Protein AF-A0A4P9Y7B3-F1 (afdb_monomer_lite)

Secondary structure (DSSP, 8-state):
----------S---PPPPPTTSBHHHHHHHHHHHHT--HHHHHHHHHHHHHTT--BHHHHHH--TTHHHHS---HHHHHHHHHHHS-THHHHHHHHHHHHHHHHHHHTTSSS---------------------------------------SS-SEEE-SSSEEEEE-TTS-EEEEESEETTTTEEHHHHEEEETTEEEETTTTEEEETTTTTEETTEEEEE---EE----

Foldseek 3Di:
DDDDDDDDPDDDPCPDADDQADFPLVVLVVVCVVVVHDPVLSVVQVVLCVVVVVTTLNSVVPDDPVNLVPRPHDPVSSVSSVCNRDVPVVVVVVVVVVVVVVVVVVVVPPPDDDDDDDDDDDDDDDDDDDDDDDDDDDDDDDDDDDPPPDDPDDQWDDDDPFWIWGQAPVRWTKIWGQAFQPPGHGCNVQWDHDHQWIARNVVGFIFRLVVQRATPVDRVTGRRIDTDDPD

InterPro domains:
  IPR017941 Rieske [2Fe-2S] iron-sulphur domain [PF00355] (154-221)
  IPR017941 Rieske [2Fe-2S] iron-sulphur domain [PS51296] (142-231)
  IPR036922 Rieske [2Fe-2S] iron-sulphur domain superfamily [G3DSA:2.102.10.10] (145-226)
  IPR036922 Rieske [2Fe-2S] iron-sulphur domain superfamily [SSF50022] (157-219)

pLDDT: mean 74.53, std 21.87, range [32.47, 96.38]

Radius of gyration: 27.67 Å; chains: 1; bounding box: 64×60×87 Å

Sequence (231 aa):
MYLSSLPVTEGQTGGMPLPDSMKASTLLEQIASERGWTQEEIEKDLRCLETQRLRTLRDLRSLSKESWKEIPLIPLSKDLLRQSIYPRGLAKVKKMKMMKMKKMKKEKGKRSLDETTESLSSSSSSSSSSEEGMERSNVPSGMTALLDEKNKGSSIQIMDPSHLRVQTASGQCYKTDRYCPHKQVDLATKGVVQGEQLICTKHNWSFDLVRGGMCPKRPNRTLNACLLNDW

Structure (mmCIF, N/CA/C/O backbone):
data_AF-A0A4P9Y7B3-F1
#
_entry.id   AF-A0A4P9Y7B3-F1
#
loop_
_atom_site.group_PDB
_atom_site.id
_atom_site.type_symbol
_atom_site.label_atom_id
_atom_site.label_alt_id
_atom_site.label_comp_id
_atom_site.label_asym_id
_atom_site.label_entity_id
_atom_site.label_seq_id
_atom_site.pdbx_PDB_ins_code
_atom_site.Cartn_x
_atom_site.Cartn_y
_atom_site.Cartn_z
_atom_site.occupancy
_atom_site.B_iso_or_equiv
_atom_site.auth_seq_id
_atom_site.auth_comp_id
_atom_site.auth_asym_id
_atom_site.auth_atom_id
_atom_site.pdbx_PDB_model_num
ATOM 1 N N . MET A 1 1 ? 16.756 -10.611 -50.590 1.00 45.88 1 MET A N 1
ATOM 2 C CA . MET A 1 1 ? 16.669 -11.241 -49.257 1.00 45.88 1 MET A CA 1
ATOM 3 C C . MET A 1 1 ? 15.494 -10.606 -48.535 1.00 45.88 1 MET A C 1
ATOM 5 O O . MET A 1 1 ? 15.566 -9.438 -48.186 1.00 45.88 1 MET A O 1
ATOM 9 N N . TYR A 1 2 ? 14.377 -11.329 -48.464 1.00 43.97 2 TYR A N 1
ATOM 10 C CA . TYR A 1 2 ? 13.141 -10.889 -47.815 1.00 43.97 2 TYR A CA 1
ATOM 11 C C . TYR A 1 2 ? 13.271 -11.087 -46.300 1.00 43.97 2 TYR A C 1
ATOM 13 O O . TYR A 1 2 ? 13.422 -12.223 -45.858 1.00 43.97 2 TYR A O 1
ATOM 21 N N . LEU A 1 3 ? 13.175 -10.011 -45.519 1.00 45.66 3 LEU A N 1
ATOM 22 C CA . LEU A 1 3 ? 12.843 -10.076 -44.095 1.00 45.66 3 LEU A CA 1
ATOM 23 C C . LEU A 1 3 ? 11.620 -9.188 -43.844 1.00 45.66 3 LEU A C 1
ATOM 25 O O . LEU A 1 3 ? 11.692 -7.972 -43.714 1.00 45.66 3 LEU A O 1
ATOM 29 N N . SER A 1 4 ? 10.494 -9.888 -43.899 1.00 46.84 4 SER A N 1
ATOM 30 C CA . SER A 1 4 ? 9.131 -9.624 -43.452 1.00 46.84 4 SER A CA 1
ATOM 31 C C . SER A 1 4 ? 8.917 -8.435 -42.509 1.00 46.84 4 SER A C 1
ATOM 33 O O . SER A 1 4 ? 9.203 -8.503 -41.316 1.00 46.84 4 SER A O 1
ATOM 35 N N . SER A 1 5 ? 8.273 -7.390 -43.031 1.00 43.62 5 SER A N 1
ATOM 36 C CA . SER A 1 5 ? 7.536 -6.412 -42.230 1.00 43.62 5 SER A CA 1
ATOM 37 C C . SER A 1 5 ? 6.332 -7.098 -41.580 1.00 43.62 5 SER A C 1
ATOM 39 O O . SER A 1 5 ? 5.418 -7.547 -42.272 1.00 43.62 5 SER A O 1
ATOM 41 N N . LEU A 1 6 ? 6.333 -7.202 -40.251 1.00 38.84 6 LEU A N 1
ATOM 42 C CA . LEU A 1 6 ? 5.151 -7.607 -39.494 1.00 38.84 6 LEU A CA 1
ATOM 43 C C . LEU A 1 6 ? 4.188 -6.416 -39.353 1.00 38.84 6 LEU A C 1
ATOM 45 O O . LEU A 1 6 ? 4.640 -5.279 -39.204 1.00 38.84 6 LEU A O 1
ATOM 49 N N . PRO A 1 7 ? 2.866 -6.654 -39.405 1.00 46.12 7 PRO A N 1
ATOM 50 C CA . PRO A 1 7 ? 1.873 -5.596 -39.329 1.00 46.12 7 PRO A CA 1
ATOM 51 C C . PRO A 1 7 ? 1.851 -4.956 -37.939 1.00 46.12 7 PRO A C 1
ATOM 53 O O . PRO A 1 7 ? 1.685 -5.625 -36.919 1.00 46.12 7 PRO A O 1
ATOM 56 N N . VAL A 1 8 ? 1.963 -3.630 -37.929 1.00 45.28 8 VAL A N 1
ATOM 57 C CA . VAL A 1 8 ? 1.662 -2.770 -36.785 1.00 45.28 8 VAL A CA 1
ATOM 58 C C . VAL A 1 8 ? 0.164 -2.884 -36.497 1.00 45.28 8 VAL A C 1
ATOM 60 O O . VAL A 1 8 ? -0.663 -2.276 -37.173 1.00 45.28 8 VAL A O 1
ATOM 63 N N . THR A 1 9 ? -0.209 -3.686 -35.502 1.00 43.41 9 THR A N 1
ATOM 64 C CA . THR A 1 9 ? -1.569 -3.670 -34.954 1.00 43.41 9 THR A CA 1
ATOM 65 C C . THR A 1 9 ? -1.663 -2.570 -33.903 1.00 43.41 9 THR A C 1
ATOM 67 O O . THR A 1 9 ? -1.581 -2.817 -32.697 1.00 43.41 9 THR A O 1
ATOM 70 N N . GLU A 1 10 ? -1.831 -1.335 -34.365 1.00 47.59 10 GLU A N 1
ATOM 71 C CA . GLU A 1 10 ? -2.415 -0.283 -33.544 1.00 47.59 10 GLU A CA 1
ATOM 72 C C . GLU A 1 10 ? -3.894 -0.611 -33.304 1.00 47.59 10 GLU A C 1
ATOM 74 O O . GLU A 1 10 ? -4.681 -0.759 -34.234 1.00 47.59 10 GLU A O 1
ATOM 79 N N . GLY A 1 11 ? -4.280 -0.714 -32.032 1.00 43.66 11 GLY A N 1
ATOM 80 C CA . GLY A 1 11 ? -5.683 -0.616 -31.638 1.00 43.66 11 GLY A CA 1
ATOM 81 C C . GLY A 1 11 ? -6.438 -1.931 -31.460 1.00 43.66 11 GLY A C 1
ATOM 82 O O . GLY A 1 11 ? -7.404 -2.173 -32.164 1.00 43.66 11 GLY A O 1
ATOM 83 N N . GLN A 1 12 ? -6.084 -2.721 -30.440 1.00 46.97 12 GLN A N 1
ATOM 84 C CA . GLN A 1 12 ? -7.034 -3.509 -29.630 1.00 46.97 12 GLN A CA 1
ATOM 85 C C . GLN A 1 12 ? -6.278 -4.256 -28.524 1.00 46.97 12 GLN A C 1
ATOM 87 O O . GLN A 1 12 ? -5.775 -5.352 -28.722 1.00 46.97 12 GLN A O 1
ATOM 92 N N . THR A 1 13 ? -6.213 -3.698 -27.314 1.00 46.06 13 THR A N 1
ATOM 93 C CA . THR A 1 13 ? -5.818 -4.478 -26.130 1.00 46.06 13 THR A CA 1
ATOM 94 C C . THR A 1 13 ? -6.923 -4.440 -25.083 1.00 46.06 13 THR A C 1
ATOM 96 O O . THR A 1 13 ? -6.775 -3.947 -23.966 1.00 46.06 13 THR A O 1
ATOM 99 N N . GLY A 1 14 ? -8.032 -5.110 -25.410 1.00 47.03 14 GLY A N 1
ATOM 100 C CA . GLY A 1 14 ? -8.778 -5.899 -24.418 1.00 47.03 14 GLY A CA 1
ATOM 101 C C . GLY A 1 14 ? -7.936 -7.100 -23.960 1.00 47.03 14 GLY A C 1
ATOM 102 O O . GLY A 1 14 ? -8.384 -8.237 -24.024 1.00 47.03 14 GLY A O 1
ATOM 103 N N . GLY A 1 15 ? -6.671 -6.841 -23.615 1.00 50.66 15 GLY A N 1
ATOM 104 C CA . GLY A 1 15 ? -5.600 -7.820 -23.546 1.00 50.66 15 GLY A CA 1
ATOM 105 C C . GLY A 1 15 ? -5.723 -8.668 -22.298 1.00 50.66 15 GLY A C 1
ATOM 106 O O . GLY A 1 15 ? -5.736 -8.150 -21.177 1.00 50.66 15 GLY A O 1
ATOM 107 N N . MET A 1 16 ? -5.786 -9.979 -22.505 1.00 56.75 16 MET A N 1
ATOM 108 C CA . MET A 1 16 ? -5.506 -10.951 -21.460 1.00 56.75 16 MET A CA 1
ATOM 109 C C . MET A 1 16 ? -4.181 -10.565 -20.785 1.00 56.75 16 MET A C 1
ATOM 111 O O . MET A 1 16 ? -3.206 -10.281 -21.487 1.00 56.75 16 MET A O 1
ATOM 115 N N . PRO A 1 17 ? -4.132 -10.482 -19.445 1.00 69.50 17 PRO A N 1
ATOM 116 C CA . PRO A 1 17 ? -2.902 -10.128 -18.760 1.00 69.50 17 PRO A CA 1
ATOM 117 C C . PRO A 1 17 ? -1.819 -11.143 -19.123 1.00 69.50 17 PRO A C 1
ATOM 119 O O . PRO A 1 17 ? -2.073 -12.347 -19.114 1.00 69.50 17 PRO A O 1
ATOM 122 N N . LEU A 1 18 ? -0.612 -10.646 -19.411 1.00 80.00 18 LEU A N 1
ATOM 123 C CA . LEU A 1 18 ? 0.551 -11.491 -19.681 1.00 80.00 18 LEU A CA 1
ATOM 124 C C . LEU A 1 18 ? 0.700 -12.556 -18.575 1.00 80.00 18 LEU A C 1
ATOM 126 O O . LEU A 1 18 ? 0.462 -12.234 -17.397 1.00 80.00 18 LEU A O 1
ATOM 130 N N . PRO A 1 19 ? 1.065 -13.803 -18.918 1.00 85.81 19 PRO A N 1
ATOM 131 C CA . PRO A 1 19 ? 1.183 -14.876 -17.943 1.00 85.81 19 PRO A CA 1
ATOM 132 C C . PRO A 1 19 ? 2.330 -14.610 -16.962 1.00 85.81 19 PRO A C 1
ATOM 134 O O . PRO A 1 19 ? 3.386 -14.099 -17.329 1.00 85.81 19 PRO A O 1
ATOM 137 N N . ASP A 1 20 ? 2.131 -14.999 -15.703 1.00 84.19 20 ASP A N 1
ATOM 138 C CA . ASP A 1 20 ? 3.113 -14.814 -14.624 1.00 84.19 20 ASP A CA 1
ATOM 139 C C . ASP A 1 20 ? 4.425 -15.582 -14.857 1.00 84.19 20 ASP A C 1
ATOM 141 O O . ASP A 1 20 ? 5.468 -15.195 -14.330 1.00 84.19 20 ASP A O 1
ATOM 145 N N . SER A 1 21 ? 4.374 -16.656 -15.651 1.00 88.50 21 SER A N 1
ATOM 146 C CA . SER A 1 21 ? 5.519 -17.501 -16.004 1.00 88.50 21 SER A CA 1
ATOM 147 C C . SER A 1 21 ? 6.429 -16.904 -17.080 1.00 88.50 21 SER A C 1
ATOM 149 O O . SER A 1 21 ? 7.516 -17.436 -17.308 1.00 88.50 21 SER A O 1
ATOM 151 N N . MET A 1 22 ? 6.021 -15.817 -17.745 1.00 90.56 22 MET A N 1
ATOM 152 C CA . MET A 1 22 ? 6.848 -15.175 -18.765 1.00 90.56 22 MET A CA 1
ATOM 153 C C . MET A 1 22 ? 8.112 -14.579 -18.131 1.00 90.56 22 MET A C 1
ATOM 155 O O . MET A 1 22 ? 8.082 -14.022 -17.027 1.00 90.56 22 MET A O 1
ATOM 159 N N . LYS A 1 23 ? 9.242 -14.715 -18.830 1.00 92.88 23 LYS A N 1
ATOM 160 C CA . LYS A 1 23 ? 10.524 -14.165 -18.385 1.00 92.88 23 LYS A CA 1
ATOM 161 C C . LYS A 1 23 ? 10.518 -12.642 -18.503 1.00 92.88 23 LYS A C 1
ATOM 163 O O . LYS A 1 23 ? 10.073 -12.092 -19.509 1.00 92.88 23 LYS A O 1
ATOM 168 N N . ALA A 1 24 ? 11.053 -11.975 -17.484 1.00 92.44 24 ALA A N 1
ATOM 169 C CA . ALA A 1 24 ? 11.212 -10.524 -17.475 1.00 92.44 24 ALA A CA 1
ATOM 170 C C . ALA A 1 24 ? 12.176 -10.046 -18.575 1.00 92.44 24 ALA A C 1
ATOM 172 O O . ALA A 1 24 ? 11.922 -9.016 -19.191 1.00 92.44 24 ALA A O 1
ATOM 173 N N . SER A 1 25 ? 13.227 -10.825 -18.856 1.00 92.19 25 SER A N 1
ATOM 174 C CA . SER A 1 25 ? 14.208 -10.531 -19.906 1.00 92.19 25 SER A CA 1
ATOM 175 C C . SER A 1 25 ? 13.577 -10.484 -21.296 1.00 92.19 25 SER A C 1
ATOM 177 O O . SER A 1 25 ? 13.740 -9.501 -22.002 1.00 92.19 25 SER A O 1
ATOM 179 N N . THR A 1 26 ? 12.767 -11.487 -21.645 1.00 93.19 26 THR A N 1
ATOM 180 C CA . THR A 1 26 ? 12.079 -11.554 -22.944 1.00 93.19 26 THR A CA 1
ATOM 181 C C . THR A 1 26 ? 11.127 -10.377 -23.146 1.00 93.19 26 THR A C 1
ATOM 183 O O . THR A 1 26 ? 11.047 -9.823 -24.236 1.00 93.19 26 THR A O 1
ATOM 186 N N . LEU A 1 27 ? 10.419 -9.960 -22.090 1.00 91.62 27 LEU A N 1
ATOM 187 C CA . LEU A 1 27 ? 9.561 -8.778 -22.163 1.00 91.62 27 LEU A CA 1
ATOM 188 C C . LEU A 1 27 ? 10.384 -7.494 -22.358 1.00 91.62 27 LEU A C 1
ATOM 190 O O . LEU A 1 27 ? 9.983 -6.625 -23.127 1.00 91.62 27 LEU A O 1
ATOM 194 N N . LEU A 1 28 ? 11.517 -7.367 -21.664 1.00 92.50 28 LEU A N 1
ATOM 195 C CA . LEU A 1 28 ? 12.402 -6.210 -21.784 1.00 92.50 28 LEU A CA 1
ATOM 196 C C . LEU A 1 28 ? 13.013 -6.111 -23.188 1.00 92.50 28 LEU A C 1
ATOM 198 O O . LEU A 1 28 ? 12.971 -5.039 -23.778 1.00 92.50 28 LEU A O 1
ATOM 202 N N . GLU A 1 29 ? 13.513 -7.220 -23.736 1.00 92.12 29 GLU A N 1
ATOM 203 C CA . GLU A 1 29 ? 14.046 -7.302 -25.103 1.00 92.12 29 GLU A CA 1
ATOM 204 C C . GLU A 1 29 ? 12.993 -6.922 -26.146 1.00 92.12 29 GLU A C 1
ATOM 206 O O . GLU A 1 29 ? 13.285 -6.175 -27.077 1.00 92.12 29 GLU A O 1
ATOM 211 N N . GLN A 1 30 ? 11.748 -7.374 -25.966 1.00 92.00 30 GLN A N 1
ATOM 212 C CA . GLN A 1 30 ? 10.653 -7.007 -26.859 1.00 92.00 30 GLN A CA 1
ATOM 213 C C . GLN A 1 30 ? 10.384 -5.493 -26.825 1.00 92.00 30 GLN A C 1
ATOM 215 O O . GLN A 1 30 ? 10.337 -4.850 -27.871 1.00 92.00 30 GLN A O 1
ATOM 220 N N . ILE A 1 31 ? 10.271 -4.905 -25.628 1.00 91.06 31 ILE A N 1
ATOM 221 C CA . ILE A 1 31 ? 10.068 -3.456 -25.458 1.00 91.06 31 ILE A CA 1
ATOM 222 C C . ILE A 1 31 ? 11.238 -2.665 -26.056 1.00 91.06 31 ILE A C 1
ATOM 224 O O . ILE A 1 31 ? 11.030 -1.630 -26.690 1.00 91.06 31 ILE A O 1
ATOM 228 N N . ALA A 1 32 ? 12.461 -3.147 -25.850 1.00 90.50 32 ALA A N 1
ATOM 229 C CA . ALA A 1 32 ? 13.673 -2.532 -26.360 1.00 90.50 32 ALA A CA 1
ATOM 230 C C . ALA A 1 32 ? 13.721 -2.546 -27.892 1.00 90.50 32 ALA A C 1
ATOM 232 O O . ALA A 1 32 ? 14.022 -1.522 -28.506 1.00 90.50 32 ALA A O 1
ATOM 233 N N . SER A 1 33 ? 13.350 -3.674 -28.506 1.00 90.12 33 SER A N 1
ATOM 234 C CA . SER A 1 33 ? 13.254 -3.820 -29.960 1.00 90.12 33 SER A CA 1
ATOM 235 C C . SER A 1 33 ? 12.198 -2.884 -30.558 1.00 90.12 33 SER A C 1
ATOM 237 O O . SER A 1 33 ? 12.468 -2.221 -31.556 1.00 90.12 33 SER A O 1
ATOM 239 N N . GLU A 1 34 ? 11.039 -2.739 -29.908 1.00 89.00 34 GLU A N 1
ATOM 240 C CA . GLU A 1 34 ? 9.971 -1.821 -30.338 1.00 89.00 34 GLU A CA 1
ATOM 241 C C . GLU A 1 34 ? 10.367 -0.336 -30.239 1.00 89.00 34 GLU A C 1
ATOM 243 O O . GLU A 1 34 ? 9.815 0.511 -30.943 1.00 89.00 34 GLU A O 1
ATOM 248 N N . ARG A 1 35 ? 11.302 0.003 -29.345 1.00 88.38 35 ARG A N 1
ATOM 249 C CA . ARG A 1 35 ? 11.710 1.386 -29.042 1.00 88.38 35 ARG A CA 1
ATOM 250 C C . ARG A 1 35 ? 13.068 1.767 -29.630 1.00 88.38 35 ARG A C 1
ATOM 252 O O . ARG A 1 35 ? 13.455 2.925 -29.495 1.00 88.38 35 ARG A O 1
ATOM 259 N N . GLY A 1 36 ? 13.768 0.822 -30.258 1.00 90.38 36 GLY A N 1
ATOM 260 C CA . GLY A 1 36 ? 15.094 1.032 -30.835 1.00 90.38 36 GLY A CA 1
ATOM 261 C C . GLY A 1 36 ? 16.182 1.297 -29.794 1.00 90.38 36 GLY A C 1
ATOM 262 O O . GLY A 1 36 ? 17.031 2.155 -30.019 1.00 90.38 36 GLY A O 1
ATOM 263 N N . TRP A 1 37 ? 16.146 0.619 -28.643 1.00 91.19 37 TRP A N 1
ATOM 264 C CA . TRP A 1 37 ? 17.213 0.748 -27.644 1.00 91.19 37 TRP A CA 1
ATOM 265 C C . TRP A 1 37 ? 18.515 0.110 -28.116 1.00 91.19 37 TRP A C 1
ATOM 267 O O . TRP A 1 37 ? 18.519 -0.865 -28.871 1.00 91.19 37 TRP A O 1
ATOM 277 N N . THR A 1 38 ? 19.626 0.654 -27.631 1.00 93.56 38 THR A N 1
ATOM 278 C CA . THR A 1 38 ? 20.955 0.105 -27.896 1.00 93.56 38 THR A CA 1
ATOM 279 C C . THR A 1 38 ? 21.196 -1.168 -27.086 1.00 93.56 38 THR A C 1
ATOM 281 O O . THR A 1 38 ? 20.638 -1.360 -26.004 1.00 93.56 38 THR A O 1
ATOM 284 N N . GLN A 1 39 ? 22.070 -2.043 -27.587 1.00 92.25 39 GLN A N 1
ATOM 285 C CA . GLN A 1 39 ? 22.392 -3.301 -26.908 1.00 92.25 39 GLN A CA 1
ATOM 286 C C . GLN A 1 39 ? 22.983 -3.077 -25.505 1.00 92.25 39 GLN A C 1
ATOM 288 O O . GLN A 1 39 ? 22.709 -3.845 -24.586 1.00 92.25 39 GLN A O 1
ATOM 293 N N . GLU A 1 40 ? 23.738 -1.992 -25.325 1.00 92.38 40 GLU A N 1
ATOM 294 C CA . GLU A 1 40 ? 24.345 -1.603 -24.049 1.00 92.38 40 GLU A CA 1
ATOM 295 C C . GLU A 1 40 ? 23.290 -1.238 -22.993 1.00 92.38 40 GLU A C 1
ATOM 297 O O . GLU A 1 40 ? 23.410 -1.611 -21.824 1.00 92.38 40 GLU A O 1
ATOM 302 N N . GLU A 1 41 ? 22.226 -0.539 -23.398 1.00 91.62 41 GLU A N 1
ATOM 303 C CA . GLU A 1 41 ? 21.105 -0.194 -22.518 1.00 91.62 41 GLU A CA 1
ATOM 304 C C . GLU A 1 41 ? 20.325 -1.442 -22.098 1.00 91.62 41 GLU A C 1
ATOM 306 O O . GLU A 1 41 ? 19.993 -1.596 -20.920 1.00 91.62 41 GLU A O 1
ATOM 311 N N . ILE A 1 42 ? 20.090 -2.356 -23.046 1.00 91.94 42 ILE A N 1
ATOM 312 C CA . ILE A 1 42 ? 19.416 -3.633 -22.790 1.00 91.94 42 ILE A CA 1
ATOM 313 C C . ILE A 1 42 ? 20.229 -4.464 -21.798 1.00 91.94 42 ILE A C 1
ATOM 315 O O . ILE A 1 42 ? 19.684 -4.933 -20.800 1.00 91.94 42 ILE A O 1
ATOM 319 N N . GLU A 1 43 ? 21.533 -4.625 -22.029 1.00 92.56 43 GLU A N 1
ATOM 320 C CA . GLU A 1 43 ? 22.404 -5.427 -21.168 1.00 92.56 43 GLU A CA 1
ATOM 321 C C . GLU A 1 43 ? 22.518 -4.834 -19.759 1.00 92.56 43 GLU A C 1
ATOM 323 O O . GLU A 1 43 ? 22.458 -5.561 -18.762 1.00 92.56 43 GLU A O 1
ATOM 328 N N . LYS A 1 44 ? 22.612 -3.503 -19.654 1.00 93.25 44 LYS A N 1
ATOM 329 C CA . LYS A 1 44 ? 22.607 -2.803 -18.368 1.00 93.25 44 LYS A CA 1
ATOM 330 C C . LYS A 1 44 ? 21.327 -3.093 -17.584 1.00 93.25 44 LYS A C 1
ATOM 332 O O . LYS A 1 44 ? 21.408 -3.477 -16.415 1.00 93.25 44 LYS A O 1
ATOM 337 N N . ASP A 1 45 ? 20.166 -2.954 -18.220 1.00 91.81 45 ASP A N 1
ATOM 338 C CA . ASP A 1 45 ? 18.880 -3.203 -17.571 1.00 91.81 45 ASP A CA 1
ATOM 339 C C . ASP A 1 45 ? 18.674 -4.698 -17.245 1.00 91.81 45 ASP A C 1
ATOM 341 O O . ASP A 1 45 ? 18.176 -5.028 -16.163 1.00 91.81 45 ASP A O 1
ATOM 345 N N . LEU A 1 46 ? 19.128 -5.618 -18.106 1.00 92.12 46 LEU A N 1
ATOM 346 C CA . LEU A 1 46 ? 19.129 -7.062 -17.835 1.00 92.12 46 LEU A CA 1
ATOM 347 C C . LEU A 1 46 ? 19.989 -7.407 -16.616 1.00 92.12 46 LEU A C 1
ATOM 349 O O . LEU A 1 46 ? 19.518 -8.102 -15.711 1.00 92.12 46 LEU A O 1
ATOM 353 N N . ARG A 1 47 ? 21.205 -6.856 -16.522 1.00 93.31 47 ARG A N 1
ATOM 354 C CA . ARG A 1 47 ? 22.085 -7.048 -15.359 1.00 93.31 47 ARG A CA 1
ATOM 355 C C . ARG A 1 47 ? 21.426 -6.532 -14.076 1.00 93.31 47 ARG A C 1
ATOM 357 O O . ARG A 1 47 ? 21.543 -7.164 -13.021 1.00 93.31 47 ARG A O 1
ATOM 364 N N . CYS A 1 48 ? 20.699 -5.414 -14.144 1.00 90.88 48 CYS A N 1
ATOM 365 C CA . CYS A 1 48 ? 19.933 -4.902 -13.006 1.00 90.88 48 CYS A CA 1
ATOM 366 C C . CYS A 1 48 ? 18.820 -5.868 -12.569 1.00 90.88 48 CYS A C 1
ATOM 368 O O . CYS A 1 48 ? 18.658 -6.098 -11.366 1.00 90.88 48 CYS A O 1
ATOM 370 N N . LEU A 1 49 ? 18.082 -6.462 -13.514 1.00 90.56 49 LEU A N 1
ATOM 371 C CA . LEU A 1 49 ? 17.055 -7.468 -13.217 1.00 90.56 49 LEU A CA 1
ATOM 372 C C . LEU A 1 49 ? 17.656 -8.735 -12.594 1.00 90.56 49 LEU A C 1
ATOM 374 O O . LEU A 1 49 ? 17.114 -9.253 -11.614 1.00 90.56 49 LEU A O 1
ATOM 378 N N . GLU A 1 50 ? 18.791 -9.209 -13.108 1.00 90.31 50 GLU A N 1
ATOM 379 C CA . GLU A 1 50 ? 19.480 -10.396 -12.592 1.00 90.31 50 GLU A CA 1
ATOM 380 C C . GLU A 1 50 ? 20.023 -10.192 -11.179 1.00 90.31 50 GLU A C 1
ATOM 382 O O . GLU A 1 50 ? 19.807 -11.043 -10.311 1.00 90.31 50 GLU A O 1
ATOM 387 N N . THR A 1 51 ? 20.644 -9.039 -10.920 1.00 91.38 51 THR A N 1
ATOM 388 C CA . THR A 1 51 ? 21.179 -8.675 -9.597 1.00 91.38 51 THR A CA 1
ATOM 389 C C . THR A 1 51 ? 20.077 -8.677 -8.536 1.00 91.38 51 THR A C 1
ATOM 391 O O . THR A 1 51 ? 20.279 -9.130 -7.412 1.00 91.38 51 THR A O 1
ATOM 394 N N . GLN A 1 52 ? 18.878 -8.224 -8.906 1.00 89.38 52 GLN A N 1
ATOM 395 C CA . GLN A 1 52 ? 17.705 -8.186 -8.028 1.00 89.38 52 GLN A CA 1
ATOM 396 C C . GLN A 1 52 ? 16.892 -9.493 -8.044 1.00 89.38 52 GLN A C 1
ATOM 398 O O . GLN A 1 52 ? 15.844 -9.580 -7.406 1.00 89.38 52 GLN A O 1
ATOM 403 N N . ARG A 1 53 ? 17.370 -10.527 -8.754 1.00 92.00 53 ARG A N 1
ATOM 404 C CA . ARG A 1 53 ? 16.721 -11.840 -8.919 1.00 92.00 53 ARG A CA 1
ATOM 405 C C . ARG A 1 53 ? 15.299 -11.760 -9.498 1.00 92.00 53 ARG A C 1
ATOM 407 O O . ARG A 1 53 ? 14.482 -12.642 -9.246 1.00 92.00 53 ARG A O 1
ATOM 414 N N . LEU A 1 54 ? 15.012 -10.742 -10.308 1.00 91.38 54 LEU A N 1
ATOM 415 C CA . LEU A 1 54 ? 13.707 -10.497 -10.931 1.00 91.38 54 LEU A CA 1
ATOM 416 C C . LEU A 1 54 ? 13.612 -11.232 -12.271 1.00 91.38 54 LEU A C 1
ATOM 418 O O . LEU A 1 54 ? 13.741 -10.637 -13.338 1.00 91.38 54 LEU A O 1
ATOM 422 N N . ARG A 1 55 ? 13.426 -12.554 -12.217 1.00 91.25 55 ARG A N 1
ATOM 423 C CA . ARG A 1 55 ? 13.481 -13.413 -13.413 1.00 91.25 55 ARG A CA 1
ATOM 424 C C . ARG A 1 55 ? 12.150 -13.484 -14.155 1.00 91.25 55 ARG A C 1
ATOM 426 O O . ARG A 1 55 ? 12.141 -13.669 -15.372 1.00 91.25 55 ARG A O 1
ATOM 433 N N . THR A 1 56 ? 11.033 -13.357 -13.444 1.00 92.88 56 THR A N 1
ATOM 434 C CA . THR A 1 56 ? 9.688 -13.580 -13.995 1.00 92.88 56 THR A CA 1
ATOM 435 C C . THR A 1 56 ? 8.785 -12.357 -13.856 1.00 92.88 56 THR A C 1
ATOM 437 O O . THR A 1 56 ? 9.006 -11.483 -13.012 1.00 92.88 56 THR A O 1
ATOM 440 N N . LEU A 1 57 ? 7.712 -12.300 -14.654 1.00 89.81 57 LEU A N 1
ATOM 441 C CA . LEU A 1 57 ? 6.692 -11.255 -14.512 1.00 89.81 57 LEU A CA 1
ATOM 442 C C . LEU A 1 57 ? 5.975 -11.313 -13.161 1.00 89.81 57 LEU A C 1
ATOM 444 O O . LEU A 1 57 ? 5.539 -10.272 -12.664 1.00 89.81 57 LEU A O 1
ATOM 448 N N . ARG A 1 58 ? 5.893 -12.495 -12.536 1.00 88.31 58 ARG A N 1
ATOM 449 C CA . ARG A 1 58 ? 5.387 -12.648 -11.166 1.00 88.31 58 ARG A CA 1
ATOM 450 C C . ARG A 1 58 ? 6.192 -11.817 -10.170 1.00 88.31 58 ARG A C 1
ATOM 452 O O . ARG A 1 58 ? 5.603 -11.115 -9.346 1.00 88.31 58 ARG A O 1
ATOM 459 N N . ASP A 1 59 ? 7.517 -11.867 -10.279 1.00 89.56 59 ASP A N 1
ATOM 460 C CA . ASP A 1 59 ? 8.419 -11.129 -9.394 1.00 89.56 59 ASP A CA 1
ATOM 461 C C . ASP A 1 59 ? 8.193 -9.627 -9.572 1.00 89.56 59 ASP A C 1
ATOM 463 O O . ASP A 1 59 ? 7.916 -8.922 -8.601 1.00 89.56 59 ASP A O 1
ATOM 467 N N . LEU A 1 60 ? 8.150 -9.158 -10.824 1.00 89.75 60 LEU A N 1
ATOM 468 C CA . LEU A 1 60 ? 7.879 -7.754 -11.142 1.00 89.75 60 LEU A CA 1
ATOM 469 C C . LEU A 1 60 ? 6.491 -7.282 -10.672 1.00 89.75 60 LEU A C 1
ATOM 471 O O . LEU A 1 60 ? 6.349 -6.152 -10.197 1.00 89.75 60 LEU A O 1
ATOM 475 N N . ARG A 1 61 ? 5.459 -8.135 -10.754 1.00 88.81 61 ARG A N 1
ATOM 476 C CA . ARG A 1 61 ? 4.113 -7.849 -10.219 1.00 88.81 61 ARG A CA 1
ATOM 477 C C . ARG A 1 61 ? 4.114 -7.714 -8.703 1.00 88.81 61 ARG A C 1
ATOM 479 O O . ARG A 1 61 ? 3.383 -6.878 -8.175 1.00 88.81 61 ARG A O 1
ATOM 486 N N . SER A 1 62 ? 4.915 -8.523 -8.018 1.00 88.06 62 SER A N 1
ATOM 487 C CA . SER A 1 62 ? 4.975 -8.557 -6.555 1.00 88.06 62 SER A CA 1
ATOM 488 C C . SER A 1 62 ? 5.704 -7.359 -5.934 1.00 88.06 62 SER A C 1
ATOM 490 O O . SER A 1 62 ? 5.524 -7.082 -4.746 1.00 88.06 62 SER A O 1
ATOM 492 N N . LEU A 1 63 ? 6.485 -6.620 -6.728 1.00 87.81 63 LEU A N 1
ATOM 493 C CA . LEU A 1 63 ? 7.267 -5.479 -6.260 1.00 87.81 63 LEU A CA 1
ATOM 494 C C . LEU A 1 63 ? 6.399 -4.329 -5.734 1.00 87.81 63 LEU A C 1
ATOM 496 O O . LEU A 1 63 ? 5.433 -3.885 -6.363 1.00 87.81 63 LEU A O 1
ATOM 500 N N . SER A 1 64 ? 6.815 -3.779 -4.591 1.00 86.94 64 SER A N 1
ATOM 501 C CA . SER A 1 64 ? 6.223 -2.570 -4.014 1.00 86.94 64 SER A CA 1
ATOM 502 C C . SER A 1 64 ? 6.595 -1.316 -4.815 1.00 86.94 64 SER A C 1
ATOM 504 O O . SER A 1 64 ? 7.588 -1.298 -5.545 1.00 86.94 64 SER A O 1
ATOM 506 N N . LYS A 1 65 ? 5.817 -0.233 -4.675 1.00 84.75 65 LYS A N 1
ATOM 507 C CA . LYS A 1 65 ? 6.096 1.035 -5.377 1.00 84.75 65 LYS A CA 1
ATOM 508 C C . LYS A 1 65 ? 7.466 1.600 -5.012 1.00 84.75 65 LYS A C 1
ATOM 510 O O . LYS A 1 65 ? 8.082 2.246 -5.856 1.00 84.75 65 LYS A O 1
ATOM 515 N N . GLU A 1 66 ? 7.894 1.363 -3.779 1.00 84.88 66 GLU A N 1
ATOM 516 C CA . GLU A 1 66 ? 9.174 1.769 -3.216 1.00 84.88 66 GLU A CA 1
ATOM 517 C C . GLU A 1 66 ? 10.313 0.942 -3.824 1.00 84.88 66 GLU A C 1
ATOM 519 O O . GLU A 1 66 ? 11.262 1.521 -4.341 1.00 84.88 66 GLU A O 1
ATOM 524 N N . SER A 1 67 ? 10.153 -0.384 -3.917 1.00 87.69 67 SER A N 1
ATOM 525 C CA . SER A 1 67 ? 11.148 -1.279 -4.533 1.00 87.69 67 SER A CA 1
ATOM 526 C C . SER A 1 67 ? 11.439 -0.906 -5.989 1.00 87.69 67 SER A C 1
ATOM 528 O O . SER A 1 67 ? 12.581 -0.882 -6.422 1.00 87.69 67 SER A O 1
ATOM 530 N N . TRP A 1 68 ? 10.417 -0.514 -6.751 1.00 86.88 68 TRP A N 1
ATOM 531 C CA . TRP A 1 68 ? 10.601 -0.022 -8.121 1.00 86.88 68 TRP A CA 1
ATOM 532 C C . TRP A 1 68 ? 11.438 1.268 -8.228 1.00 86.88 68 TRP A C 1
ATOM 534 O O . TRP A 1 68 ? 11.989 1.553 -9.296 1.00 86.88 68 TRP A O 1
ATOM 544 N N . LYS A 1 69 ? 11.506 2.085 -7.169 1.00 87.25 69 LYS A N 1
ATOM 545 C CA . LYS A 1 69 ? 12.366 3.278 -7.155 1.00 87.25 69 LYS A CA 1
ATOM 546 C C . LYS A 1 69 ? 13.827 2.890 -6.957 1.00 87.25 69 LYS A C 1
ATOM 548 O O . LYS A 1 69 ? 14.670 3.452 -7.643 1.00 87.25 69 LYS A O 1
ATOM 553 N N . GLU A 1 70 ? 14.082 1.912 -6.092 1.00 88.69 70 GLU A N 1
ATOM 554 C CA . GLU A 1 70 ? 15.426 1.455 -5.720 1.00 88.69 70 GLU A CA 1
ATOM 555 C C . GLU A 1 70 ? 16.142 0.679 -6.830 1.00 88.69 70 GLU A C 1
ATOM 557 O O . GLU A 1 70 ? 17.362 0.759 -6.929 1.00 88.69 70 GLU A O 1
ATOM 562 N N . ILE A 1 71 ? 15.415 -0.035 -7.698 1.00 87.69 71 ILE A N 1
ATOM 563 C CA . ILE A 1 71 ? 16.054 -0.781 -8.793 1.00 87.69 71 ILE A CA 1
ATOM 564 C C . ILE A 1 71 ? 16.714 0.218 -9.761 1.00 87.69 71 ILE A C 1
ATOM 566 O O . ILE A 1 71 ? 16.011 1.084 -10.281 1.00 87.69 71 ILE A O 1
ATOM 570 N N . PRO A 1 72 ? 18.011 0.106 -10.081 1.00 86.19 72 PRO A N 1
ATOM 571 C CA . PRO A 1 72 ? 18.726 1.060 -10.934 1.00 86.19 72 PRO A CA 1
ATOM 572 C C . PRO A 1 72 ? 18.466 0.860 -12.444 1.00 86.19 72 PRO A C 1
ATOM 574 O O . PRO A 1 72 ? 19.387 0.931 -13.247 1.00 86.19 72 PRO A O 1
ATOM 577 N N . LEU A 1 73 ? 17.211 0.615 -12.836 1.00 85.25 73 LEU A N 1
ATOM 578 C CA . LEU A 1 73 ? 16.788 0.563 -14.243 1.00 85.25 73 LEU A CA 1
ATOM 579 C C . LEU A 1 73 ? 16.653 1.968 -14.838 1.00 85.25 73 LEU A C 1
ATOM 581 O O . LEU A 1 73 ? 16.329 2.927 -14.121 1.00 85.25 73 LEU A O 1
ATOM 585 N N . ILE A 1 74 ? 16.780 2.066 -16.160 1.00 85.56 74 ILE A N 1
ATOM 586 C CA . ILE A 1 74 ? 16.464 3.290 -16.903 1.00 85.56 74 ILE A CA 1
ATOM 587 C C . ILE A 1 74 ? 14.988 3.681 -16.635 1.00 85.56 74 ILE A C 1
ATOM 589 O O . ILE A 1 74 ? 14.098 2.821 -16.670 1.00 85.56 74 ILE A O 1
ATOM 593 N N . PRO A 1 75 ? 14.676 4.964 -16.339 1.00 83.25 75 PRO A N 1
ATOM 594 C CA . PRO A 1 75 ? 13.314 5.393 -15.996 1.00 83.25 75 PRO A CA 1
ATOM 595 C C . PRO A 1 75 ? 12.256 5.011 -17.039 1.00 83.25 75 PRO A C 1
ATOM 597 O O . PRO A 1 75 ? 11.170 4.557 -16.677 1.00 83.25 75 PRO A O 1
ATOM 600 N N . LEU A 1 76 ? 12.600 5.120 -18.327 1.00 84.00 76 LEU A N 1
ATOM 601 C CA . LEU A 1 76 ? 11.732 4.722 -19.438 1.00 84.00 76 LEU A CA 1
ATOM 602 C C . LEU A 1 76 ? 11.397 3.225 -19.386 1.00 84.00 76 LEU A C 1
ATOM 604 O O . LEU A 1 76 ? 10.229 2.850 -19.500 1.00 84.00 76 LEU A O 1
ATOM 608 N N . SER A 1 77 ? 12.388 2.375 -19.122 1.00 85.25 77 SER A N 1
ATOM 609 C CA . SER A 1 77 ? 12.209 0.928 -18.992 1.00 85.25 77 SER A CA 1
ATOM 610 C C . SER A 1 77 ? 11.293 0.557 -17.841 1.00 85.25 77 SER A C 1
ATOM 612 O O . SER A 1 77 ? 10.400 -0.279 -17.997 1.00 85.25 77 SER A O 1
ATOM 614 N N . LYS A 1 78 ? 11.442 1.226 -16.692 1.00 88.62 78 LYS A N 1
ATOM 615 C CA . LYS A 1 78 ? 10.560 1.019 -15.532 1.00 88.62 78 LYS A CA 1
ATOM 616 C C . LYS A 1 78 ? 9.103 1.292 -15.877 1.00 88.62 78 LYS A C 1
ATOM 618 O O . LYS A 1 78 ? 8.222 0.510 -15.511 1.00 88.62 78 LYS A O 1
ATOM 623 N N . ASP A 1 79 ? 8.844 2.400 -16.560 1.00 85.50 79 ASP A N 1
ATOM 624 C CA . ASP A 1 79 ? 7.484 2.808 -16.889 1.00 85.50 79 ASP A CA 1
ATOM 625 C C . ASP A 1 79 ? 6.848 1.892 -17.934 1.00 85.50 79 ASP A C 1
ATOM 627 O O . ASP A 1 79 ? 5.666 1.561 -17.809 1.00 85.50 79 ASP A O 1
ATOM 631 N N . LEU A 1 80 ? 7.616 1.427 -18.919 1.00 87.69 80 LEU A N 1
ATOM 632 C CA . LEU A 1 80 ? 7.131 0.503 -19.946 1.00 87.69 80 LEU A CA 1
ATOM 633 C C . LEU A 1 80 ? 6.893 -0.905 -19.395 1.00 87.69 80 LEU A C 1
ATOM 635 O O . LEU A 1 80 ? 5.837 -1.490 -19.654 1.00 87.69 80 LEU A O 1
ATOM 639 N N . LEU A 1 81 ? 7.791 -1.420 -18.549 1.00 88.12 81 LEU A N 1
ATOM 640 C CA . LEU A 1 81 ? 7.569 -2.683 -17.838 1.00 88.12 81 LEU A CA 1
ATOM 641 C C . LEU A 1 81 ? 6.302 -2.605 -16.979 1.00 88.12 81 LEU A C 1
ATOM 643 O O . LEU A 1 81 ? 5.447 -3.489 -17.037 1.00 88.12 81 LEU A O 1
ATOM 647 N N . ARG A 1 82 ? 6.115 -1.510 -16.233 1.00 86.69 82 ARG A N 1
ATOM 648 C CA . ARG A 1 82 ? 4.898 -1.294 -15.435 1.00 86.69 82 ARG A CA 1
ATOM 649 C C . ARG A 1 82 ? 3.635 -1.250 -16.286 1.00 86.69 82 ARG A C 1
ATOM 651 O O . ARG A 1 82 ? 2.629 -1.828 -15.880 1.00 86.69 82 ARG A O 1
ATOM 658 N N . GLN A 1 83 ? 3.672 -0.581 -17.436 1.00 83.94 83 GLN A N 1
ATOM 659 C CA . GLN A 1 83 ? 2.534 -0.503 -18.355 1.00 83.94 83 GLN A CA 1
ATOM 660 C C . GLN A 1 83 ? 2.174 -1.868 -18.948 1.00 83.94 83 GLN A C 1
ATOM 662 O O . GLN A 1 83 ? 0.991 -2.195 -19.037 1.00 83.94 83 GLN A O 1
ATOM 667 N N . SER A 1 84 ? 3.184 -2.671 -19.278 1.00 81.81 84 SER A N 1
ATOM 668 C CA . SER A 1 84 ? 3.020 -4.018 -19.837 1.00 81.81 84 SER A CA 1
ATOM 669 C C . SER A 1 84 ? 2.438 -4.993 -18.812 1.00 81.81 84 SER A C 1
ATOM 671 O O . SER A 1 84 ? 1.588 -5.826 -19.117 1.00 81.81 84 SER A O 1
ATOM 673 N N . ILE A 1 85 ? 2.853 -4.855 -17.553 1.00 83.12 85 ILE A N 1
ATOM 674 C CA . ILE A 1 85 ? 2.410 -5.713 -16.452 1.00 83.12 85 ILE A CA 1
ATOM 675 C C . ILE A 1 85 ? 1.018 -5.319 -15.942 1.00 83.12 85 ILE A C 1
ATOM 677 O O . ILE A 1 85 ? 0.225 -6.191 -15.573 1.00 83.12 85 ILE A O 1
ATOM 681 N N . TYR A 1 86 ? 0.730 -4.017 -15.909 1.00 78.69 86 TYR A N 1
ATOM 682 C CA . TYR A 1 86 ? -0.529 -3.441 -15.453 1.00 78.69 86 TYR A CA 1
ATOM 683 C C . TYR A 1 86 ? -1.196 -2.667 -16.594 1.00 78.69 86 TYR A C 1
ATOM 685 O O . TYR A 1 86 ? -1.181 -1.429 -16.584 1.00 78.69 86 TYR A O 1
ATOM 693 N N . PRO A 1 87 ? -1.838 -3.361 -17.555 1.00 65.94 87 PRO A N 1
ATOM 694 C CA . PRO A 1 87 ? -2.589 -2.680 -18.594 1.00 65.94 87 PRO A CA 1
ATOM 695 C C . PRO A 1 87 ? -3.630 -1.774 -17.926 1.00 65.94 87 PRO A C 1
ATOM 697 O O . PRO A 1 87 ? -4.409 -2.203 -17.063 1.00 65.94 87 PRO A O 1
ATOM 700 N N . ARG A 1 88 ? -3.614 -0.488 -18.304 1.00 58.69 88 ARG A N 1
ATOM 701 C CA . ARG A 1 88 ? -4.371 0.631 -17.696 1.00 58.69 88 ARG A CA 1
ATOM 702 C C . ARG A 1 88 ? -5.887 0.376 -17.523 1.00 58.69 88 ARG A C 1
ATOM 704 O O . ARG A 1 88 ? -6.559 1.150 -16.839 1.00 58.69 88 ARG A O 1
ATOM 711 N N . GLY A 1 89 ? -6.438 -0.704 -18.082 1.00 50.75 89 GLY A N 1
ATOM 712 C CA . GLY A 1 89 ? -7.831 -1.138 -17.935 1.00 50.75 89 GLY A CA 1
ATOM 713 C C . GLY A 1 89 ? -8.220 -1.691 -16.554 1.00 50.75 89 GLY A C 1
ATOM 714 O O . GLY A 1 89 ? -9.340 -1.448 -16.104 1.00 50.75 89 GLY A O 1
ATOM 715 N N . LEU A 1 90 ? -7.324 -2.354 -15.811 1.00 49.28 90 LEU A N 1
ATOM 716 C CA . LEU A 1 90 ? -7.706 -3.014 -14.543 1.00 49.28 90 LEU A CA 1
ATOM 717 C C . LEU A 1 90 ? -7.964 -2.031 -13.384 1.00 49.28 90 LEU A C 1
ATOM 719 O O . LEU A 1 90 ? -8.772 -2.302 -12.489 1.00 49.28 90 LEU A O 1
ATOM 723 N N . ALA A 1 91 ? -7.335 -0.853 -13.414 1.00 50.38 91 ALA A N 1
ATOM 724 C CA . ALA A 1 91 ? -7.565 0.200 -12.425 1.00 50.38 91 ALA A CA 1
ATOM 725 C C . ALA A 1 91 ? -8.960 0.843 -12.567 1.00 50.38 91 ALA A C 1
ATOM 727 O O . ALA A 1 91 ? -9.595 1.186 -11.564 1.00 50.38 91 ALA A O 1
ATOM 728 N N . LYS A 1 92 ? -9.478 0.954 -13.801 1.00 47.19 92 LYS A N 1
ATOM 729 C CA . LYS A 1 92 ? -10.811 1.518 -14.072 1.00 47.19 92 LYS A CA 1
ATOM 730 C C . LYS A 1 92 ? -11.932 0.588 -13.595 1.00 47.19 92 LYS A C 1
ATOM 732 O O . LYS A 1 92 ? -12.876 1.071 -12.973 1.00 47.19 92 LYS A O 1
ATOM 737 N N . VAL A 1 93 ? -11.791 -0.731 -13.764 1.00 49.19 93 VAL A N 1
ATOM 738 C CA . VAL A 1 93 ? -12.797 -1.721 -13.322 1.00 49.19 93 VAL A CA 1
ATOM 739 C C . VAL A 1 93 ? -12.999 -1.692 -11.799 1.00 49.19 93 VAL A C 1
ATOM 741 O O . VAL A 1 93 ? -14.137 -1.712 -11.322 1.00 49.19 93 VAL A O 1
ATOM 744 N N . LYS A 1 9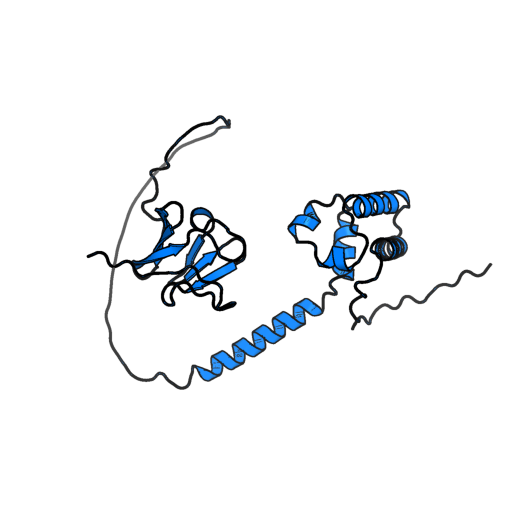4 ? -11.917 -1.560 -11.014 1.00 51.47 94 LYS A N 1
ATOM 745 C CA . LYS A 1 94 ? -12.014 -1.414 -9.548 1.00 51.47 94 LYS A CA 1
ATOM 746 C C . LYS A 1 94 ? -12.701 -0.104 -9.138 1.00 51.47 94 LYS A C 1
ATOM 748 O O . LYS A 1 94 ? -13.546 -0.120 -8.242 1.00 51.47 94 LYS A O 1
ATOM 753 N N . LYS A 1 95 ? -12.395 1.013 -9.811 1.00 53.28 95 LYS A N 1
ATOM 754 C CA . LYS A 1 95 ? -13.001 2.329 -9.523 1.00 53.28 95 LYS A CA 1
ATOM 755 C C . LYS A 1 95 ? -14.500 2.361 -9.865 1.00 53.28 95 LYS A C 1
ATOM 757 O O . LYS A 1 95 ? -15.287 2.870 -9.068 1.00 53.28 95 LYS A O 1
ATOM 762 N N . MET A 1 96 ? -14.908 1.748 -10.980 1.00 55.75 96 MET A N 1
ATOM 763 C CA . MET A 1 96 ? -16.319 1.647 -11.387 1.00 55.75 96 MET A CA 1
ATOM 764 C C . MET A 1 96 ? -17.151 0.774 -10.434 1.00 55.75 96 MET A C 1
ATOM 766 O O . MET A 1 96 ? -18.237 1.188 -10.025 1.00 55.75 96 MET A O 1
ATOM 770 N N . LYS A 1 97 ? -16.631 -0.389 -10.000 1.00 57.22 97 LYS A N 1
ATOM 771 C CA . LYS A 1 97 ? -17.308 -1.233 -8.993 1.00 57.22 97 LYS A CA 1
ATOM 772 C C . LYS A 1 97 ? -17.513 -0.491 -7.665 1.00 57.22 97 LYS A C 1
ATOM 774 O O . LYS A 1 97 ? -18.591 -0.569 -7.079 1.00 57.22 97 LYS A O 1
ATOM 779 N N . MET A 1 98 ? -16.520 0.285 -7.226 1.00 59.12 98 MET A N 1
ATOM 780 C CA . MET A 1 98 ? -16.599 1.062 -5.984 1.00 59.12 98 MET A CA 1
ATOM 781 C C . MET A 1 98 ? -17.626 2.207 -6.057 1.00 59.12 98 MET A C 1
ATOM 783 O O . MET A 1 98 ? -18.340 2.447 -5.082 1.00 59.12 98 MET A O 1
ATOM 787 N N . MET A 1 99 ? -17.750 2.891 -7.201 1.00 61.56 99 MET A N 1
ATOM 788 C CA . MET A 1 99 ? -18.782 3.922 -7.391 1.00 61.56 99 MET A CA 1
ATOM 789 C C . MET A 1 99 ? -20.197 3.330 -7.455 1.00 61.56 99 MET A C 1
ATOM 791 O O . MET A 1 99 ? -21.109 3.882 -6.837 1.00 61.56 99 MET A O 1
ATOM 795 N N . LYS A 1 100 ? -20.383 2.179 -8.119 1.00 64.94 100 LYS A N 1
ATOM 796 C CA . LYS A 1 100 ? -21.692 1.503 -8.201 1.00 64.94 100 LYS A CA 1
ATOM 797 C C . LYS A 1 100 ? -22.191 1.052 -6.821 1.00 64.94 100 LYS A C 1
ATOM 799 O O . LYS A 1 100 ? -23.354 1.268 -6.494 1.00 64.94 100 LYS A O 1
ATOM 804 N N . MET A 1 101 ? -21.296 0.540 -5.972 1.00 63.84 101 MET A N 1
ATOM 805 C CA . MET A 1 101 ? -21.633 0.137 -4.600 1.00 63.84 101 MET A CA 1
ATOM 806 C C . MET A 1 101 ? -21.943 1.336 -3.684 1.00 63.84 101 MET A C 1
ATOM 808 O O . MET A 1 101 ? -22.847 1.262 -2.853 1.00 63.84 101 MET A O 1
ATOM 812 N N . LYS A 1 102 ? -21.251 2.474 -3.863 1.00 66.69 102 LYS A N 1
ATOM 813 C CA . LYS A 1 102 ? -21.564 3.720 -3.137 1.00 66.69 102 LYS A CA 1
ATOM 814 C C . LYS A 1 102 ? -22.928 4.306 -3.525 1.00 66.69 102 LYS A C 1
ATOM 816 O O . LYS A 1 102 ? -23.614 4.821 -2.646 1.00 66.69 102 LYS A O 1
ATOM 821 N N . LYS A 1 103 ? -23.343 4.204 -4.795 1.00 68.00 103 LYS A N 1
ATOM 822 C CA . LYS A 1 103 ? -24.650 4.708 -5.259 1.00 68.00 103 LYS A CA 1
ATOM 823 C C . LYS A 1 103 ? -25.815 3.942 -4.620 1.00 68.00 103 LYS A C 1
ATOM 825 O O . LYS A 1 103 ? -26.703 4.566 -4.052 1.00 68.00 103 LYS A O 1
ATOM 830 N N . MET A 1 104 ? -25.736 2.611 -4.583 1.00 60.91 104 MET A N 1
ATOM 831 C CA . MET A 1 104 ? -26.769 1.764 -3.963 1.00 60.91 104 MET A CA 1
ATOM 832 C C . MET A 1 104 ? -26.896 1.973 -2.444 1.00 60.91 104 MET A C 1
ATOM 834 O O . MET A 1 104 ? -27.985 1.863 -1.889 1.00 60.91 104 MET A O 1
ATOM 838 N N . LYS A 1 105 ? -25.800 2.325 -1.757 1.00 60.62 105 LYS A N 1
ATOM 839 C CA . LYS A 1 105 ? -25.830 2.596 -0.311 1.00 60.62 105 LYS A CA 1
ATOM 840 C C . LYS A 1 105 ? -26.467 3.953 0.031 1.00 60.62 105 LYS A C 1
ATOM 842 O O . LYS A 1 105 ? -27.016 4.097 1.117 1.00 60.62 105 LYS A O 1
ATOM 847 N N . LYS A 1 106 ? -26.430 4.926 -0.891 1.00 60.06 106 LYS A N 1
ATOM 848 C CA . LYS A 1 106 ? -27.010 6.268 -0.697 1.00 60.06 106 LYS A CA 1
ATOM 849 C C . LYS A 1 106 ? -28.534 6.293 -0.871 1.00 60.06 106 LYS A C 1
ATOM 851 O O . LYS A 1 106 ? -29.192 7.074 -0.195 1.00 60.06 106 LYS A O 1
ATOM 856 N N . GLU A 1 107 ? -29.105 5.428 -1.710 1.00 56.81 107 GLU A N 1
ATOM 857 C CA . GLU A 1 107 ? -30.569 5.332 -1.867 1.00 56.81 107 GLU A CA 1
ATOM 858 C C . GLU A 1 107 ? -31.260 4.635 -0.687 1.00 56.81 107 GLU A C 1
ATOM 860 O O . GLU A 1 107 ? -32.393 4.974 -0.358 1.00 56.81 107 GLU A O 1
ATOM 865 N N . LYS A 1 108 ? -30.575 3.724 0.016 1.00 56.91 108 LYS A N 1
ATOM 866 C CA . LYS A 1 108 ? -31.167 2.990 1.147 1.00 56.91 108 LYS A CA 1
ATOM 867 C C . LYS A 1 108 ? -31.261 3.809 2.447 1.00 56.91 108 LYS A C 1
ATOM 869 O O . LYS A 1 108 ? -32.028 3.443 3.324 1.00 56.91 108 LYS A O 1
ATOM 874 N N . GLY A 1 109 ? -30.514 4.912 2.565 1.00 49.12 109 GLY A N 1
ATOM 875 C CA . GLY A 1 109 ? -30.493 5.768 3.762 1.00 49.12 109 GLY A CA 1
ATOM 876 C C . GLY A 1 109 ? -31.468 6.951 3.748 1.00 49.12 109 GLY A C 1
ATOM 877 O O . GLY A 1 109 ? -31.531 7.682 4.725 1.00 49.12 109 GLY A O 1
ATOM 878 N N . LYS A 1 110 ? -32.210 7.174 2.656 1.00 49.50 110 LYS A N 1
ATOM 879 C CA . LYS A 1 110 ? -33.092 8.347 2.497 1.00 49.50 110 LYS A CA 1
ATOM 880 C C . LYS A 1 110 ? -34.570 8.096 2.830 1.00 49.50 110 LYS A C 1
ATOM 882 O O . LYS A 1 110 ? -35.392 8.954 2.544 1.00 49.50 110 LYS A O 1
ATOM 887 N N . ARG A 1 111 ? -34.925 6.937 3.395 1.00 51.78 111 ARG A N 1
ATOM 888 C CA . ARG A 1 111 ? -36.324 6.573 3.705 1.00 51.78 111 ARG A CA 1
ATOM 889 C C . ARG A 1 111 ? -36.657 6.483 5.200 1.00 51.78 111 ARG A C 1
ATOM 891 O O . ARG A 1 111 ? -37.720 5.972 5.515 1.00 51.78 111 ARG A O 1
ATOM 898 N N . SER A 1 112 ? -35.788 6.916 6.116 1.00 49.09 112 SER A N 1
ATOM 899 C CA . SER A 1 112 ? -35.982 6.584 7.540 1.00 49.09 112 SER A CA 1
ATOM 900 C C . SER A 1 112 ? -35.651 7.674 8.563 1.00 49.09 112 SER A C 1
ATOM 902 O O . SER A 1 112 ? -35.309 7.310 9.679 1.00 49.09 112 SER A O 1
ATOM 904 N N . LEU A 1 113 ? -35.699 8.968 8.237 1.00 48.97 113 LEU A N 1
ATOM 905 C CA . LEU A 1 113 ? -35.500 9.996 9.268 1.00 48.97 113 LEU A CA 1
ATOM 906 C C . LEU A 1 113 ? -36.354 11.238 8.982 1.00 48.97 113 LEU A C 1
ATOM 908 O O . LEU A 1 113 ? -35.939 12.126 8.242 1.00 48.97 113 LEU A O 1
ATOM 912 N N . ASP A 1 114 ? -37.550 11.229 9.555 1.00 44.09 114 ASP A N 1
ATOM 913 C CA . ASP A 1 114 ? -38.380 12.394 9.864 1.00 44.09 114 ASP A CA 1
ATOM 914 C C . ASP A 1 114 ? -38.780 12.240 11.349 1.00 44.09 114 ASP A C 1
ATOM 916 O O . ASP A 1 114 ? -38.893 11.098 11.798 1.00 44.09 114 ASP A O 1
ATOM 920 N N . GLU A 1 115 ? -38.931 13.356 12.075 1.00 45.62 115 GLU A N 1
ATOM 921 C CA . GLU A 1 115 ? -38.972 13.523 13.555 1.00 45.62 115 GLU A CA 1
ATOM 922 C C . GLU A 1 115 ? -37.593 13.396 14.257 1.00 45.62 115 GLU A C 1
ATOM 924 O O . GLU A 1 115 ? -36.912 12.386 14.116 1.00 45.62 115 GLU A O 1
ATOM 929 N N . THR A 1 116 ? -37.038 14.359 15.011 1.00 40.69 116 THR A N 1
ATOM 930 C CA . THR A 1 116 ? -37.569 15.476 15.821 1.00 40.69 116 THR A CA 1
ATOM 931 C C . THR A 1 116 ? -36.460 16.533 16.099 1.00 40.69 116 THR A C 1
ATOM 933 O O . THR A 1 116 ? -35.326 16.179 16.415 1.00 40.69 116 THR A O 1
ATOM 936 N N . THR A 1 117 ? -36.779 17.824 15.892 1.00 43.62 117 THR A N 1
ATOM 937 C CA . THR A 1 117 ? -36.685 19.000 16.813 1.00 43.62 117 THR A CA 1
ATOM 938 C C . THR A 1 117 ? -35.660 18.948 17.978 1.00 43.62 117 THR A C 1
ATOM 940 O O . THR A 1 117 ? -35.631 17.960 18.696 1.00 43.62 117 THR A O 1
ATOM 943 N N . GLU A 1 118 ? -34.789 19.911 18.319 1.00 36.75 118 GLU A N 1
ATOM 944 C CA . GLU A 1 118 ? -34.877 21.355 18.652 1.00 36.75 118 GLU A CA 1
ATOM 945 C C . GLU A 1 118 ? -33.394 21.807 18.888 1.00 36.75 118 GLU A C 1
ATOM 947 O O . GLU A 1 118 ? -32.631 21.053 19.485 1.00 36.75 118 GLU A O 1
ATOM 952 N N . SER A 1 119 ? -32.847 22.871 18.283 1.00 41.16 119 SER A N 1
ATOM 953 C CA . SER A 1 119 ? -32.779 24.270 18.773 1.00 41.16 119 SER A CA 1
ATOM 954 C C . SER A 1 119 ? -31.532 24.640 19.631 1.00 41.16 119 SER A C 1
ATOM 956 O O . SER A 1 119 ? -31.219 23.973 20.609 1.00 41.16 119 SER A O 1
ATOM 958 N N . LEU A 1 120 ? -30.931 25.805 19.287 1.00 39.56 120 LEU A N 1
ATOM 959 C CA . LEU A 1 120 ? -30.097 26.751 20.088 1.00 39.56 120 LEU A CA 1
ATOM 960 C C . LEU A 1 120 ? -28.555 26.526 20.132 1.00 39.56 120 LEU A C 1
ATOM 962 O O . LEU A 1 120 ? -28.078 25.542 20.678 1.00 39.56 120 LEU A O 1
ATOM 966 N N . SER A 1 121 ? -27.722 27.300 19.400 1.00 36.84 121 SER A N 1
ATOM 967 C CA . SER A 1 121 ? -27.199 28.683 19.643 1.00 36.84 121 SER A CA 1
ATOM 968 C C . SER A 1 121 ? -26.125 28.735 20.755 1.00 36.84 121 SER A C 1
ATOM 970 O O . SER A 1 121 ? -26.316 28.109 21.782 1.00 36.84 121 SER A O 1
ATOM 972 N N . SER A 1 122 ? -24.991 29.447 20.713 1.00 39.38 122 SER A N 1
ATOM 973 C CA . SER A 1 122 ? -24.421 30.485 19.835 1.00 39.38 122 SER A CA 1
ATOM 974 C C . SER A 1 122 ? -23.035 30.911 20.394 1.00 39.38 122 SER A C 1
ATOM 976 O O . SER A 1 122 ? -22.800 30.721 21.583 1.00 39.38 122 SER A O 1
ATOM 978 N N . SER A 1 123 ? -22.223 31.609 19.569 1.00 42.06 123 SER A N 1
ATOM 979 C CA . SER A 1 123 ? -21.277 32.720 19.918 1.00 42.06 123 SER A CA 1
ATOM 980 C C . SER A 1 123 ? -20.057 32.442 20.840 1.00 42.06 123 SER A C 1
ATOM 982 O O . SER A 1 123 ? -20.147 31.643 21.752 1.00 42.06 123 SER A O 1
ATOM 984 N N . SER A 1 124 ? -18.879 33.081 20.749 1.00 39.84 124 SER A N 1
ATOM 985 C CA . SER A 1 124 ? -18.292 34.123 19.881 1.00 39.84 124 SER A CA 1
ATOM 986 C C . SER A 1 124 ? -16.823 34.393 20.306 1.00 39.84 124 SER A C 1
ATOM 988 O O . SER A 1 124 ? -16.478 34.123 21.451 1.00 39.84 124 SER A O 1
ATOM 990 N N . SER A 1 125 ? -16.047 35.056 19.419 1.00 38.66 125 SER A N 1
ATOM 991 C CA . SER A 1 125 ? -15.037 36.129 19.691 1.00 38.66 125 SER A CA 1
ATOM 992 C C . SER A 1 125 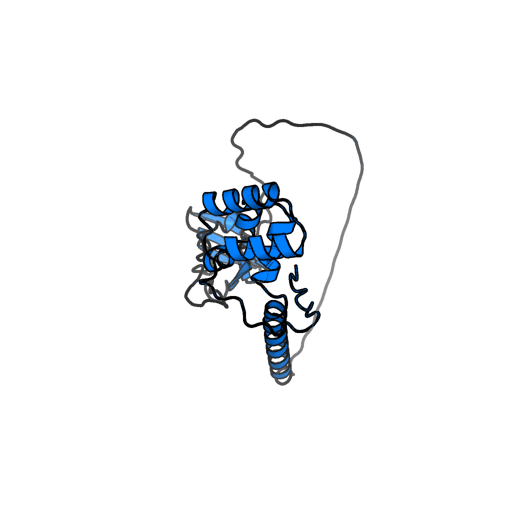? -13.749 35.802 20.496 1.00 38.66 125 SER A C 1
ATOM 994 O O . SER A 1 125 ? -13.799 35.040 21.443 1.00 38.66 125 SER A O 1
ATOM 996 N N . SER A 1 126 ? -12.549 36.366 20.273 1.00 39.09 126 SER A N 1
ATOM 997 C CA . SER A 1 126 ? -11.993 37.366 19.333 1.00 39.09 126 SER A CA 1
ATOM 998 C C . SER A 1 126 ? -10.489 37.604 19.644 1.00 39.09 126 SER A C 1
ATOM 1000 O O . SER A 1 126 ? -10.074 37.338 20.767 1.00 39.09 126 SER A O 1
ATOM 1002 N N . SER A 1 127 ? -9.761 38.239 18.696 1.00 38.28 127 SER A N 1
ATOM 1003 C CA . SER A 1 127 ? -8.620 39.199 18.865 1.00 38.28 127 SER A CA 1
ATOM 1004 C C . SER A 1 127 ? -7.293 38.699 19.493 1.00 38.28 127 SER A C 1
ATOM 1006 O O . SER A 1 127 ? -7.321 37.880 20.392 1.00 38.28 127 SER A O 1
ATOM 1008 N N . SER A 1 128 ? -6.071 39.133 19.144 1.00 36.09 128 SER A N 1
ATOM 1009 C CA . SER A 1 128 ? -5.538 40.308 18.416 1.00 36.09 128 SER A CA 1
ATOM 1010 C C . SER A 1 128 ? -3.995 40.207 18.289 1.00 36.09 128 SER A C 1
ATOM 1012 O O . SER A 1 128 ? -3.392 39.713 19.236 1.00 36.09 128 SER A O 1
ATOM 1014 N N . SER A 1 129 ? -3.418 40.778 17.208 1.00 38.62 129 SER A N 1
ATOM 1015 C CA . SER A 1 129 ? -2.156 41.585 17.143 1.00 38.62 129 SER A CA 1
ATOM 1016 C C . SER A 1 129 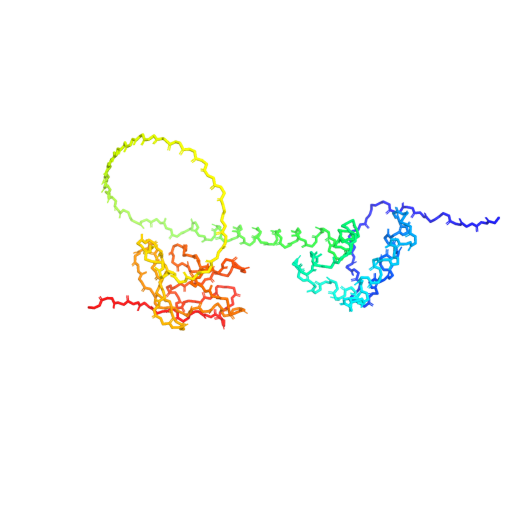? -0.802 40.907 17.512 1.00 38.62 129 SER A C 1
ATOM 1018 O O . SER A 1 129 ? -0.750 40.165 18.476 1.00 38.62 129 SER A O 1
ATOM 1020 N N . SER A 1 130 ? 0.380 41.110 16.898 1.00 38.00 130 SER A N 1
ATOM 1021 C CA . SER A 1 130 ? 0.927 42.139 15.992 1.00 38.00 130 SER A CA 1
ATOM 1022 C C . SER A 1 130 ? 2.477 41.969 15.845 1.00 38.00 130 SER A C 1
ATOM 1024 O O . SER A 1 130 ? 3.060 41.454 16.793 1.00 38.00 130 SER A O 1
ATOM 1026 N N . GLU A 1 131 ? 3.089 42.441 14.729 1.00 41.72 131 GLU A N 1
ATOM 1027 C CA . GLU A 1 131 ? 4.521 42.810 14.409 1.00 41.72 131 GLU A CA 1
ATOM 1028 C C . GLU A 1 131 ? 5.739 41.919 14.842 1.00 41.72 131 GLU A C 1
ATOM 1030 O O . GLU A 1 131 ? 5.686 41.254 15.862 1.00 41.72 131 GLU A O 1
ATOM 1035 N N . GLU A 1 132 ? 6.956 41.841 14.261 1.00 40.84 132 GLU A N 1
ATOM 1036 C CA . GLU A 1 132 ? 7.738 42.219 13.051 1.00 40.84 132 GLU A CA 1
ATOM 1037 C C . GLU A 1 132 ? 9.125 41.492 13.192 1.00 40.84 132 GLU A C 1
ATOM 1039 O O . GLU A 1 132 ? 9.519 41.170 14.313 1.00 40.84 132 GLU A O 1
ATOM 1044 N N . GLY A 1 133 ? 9.918 41.303 12.116 1.00 35.72 133 GLY A N 1
ATOM 1045 C CA . GLY A 1 133 ? 11.404 41.293 12.220 1.00 35.72 133 GLY A CA 1
ATOM 1046 C C . GLY A 1 133 ? 12.238 40.034 11.857 1.00 35.72 133 GLY A C 1
ATOM 1047 O O . GLY A 1 133 ? 12.395 39.122 12.656 1.00 35.72 133 GLY A O 1
ATOM 1048 N N . MET A 1 134 ? 12.868 40.094 10.670 1.00 38.12 134 MET A N 1
ATOM 1049 C CA . MET A 1 134 ? 14.274 39.766 10.297 1.00 38.12 134 MET A CA 1
ATOM 1050 C C . MET A 1 134 ? 14.934 38.357 10.432 1.00 38.12 134 MET A C 1
ATOM 1052 O O . MET A 1 134 ? 15.198 37.838 11.505 1.00 38.12 134 MET A O 1
ATOM 1056 N N . GLU A 1 135 ? 15.350 37.871 9.247 1.00 38.69 135 GLU A N 1
ATOM 1057 C CA . GLU A 1 135 ? 16.645 37.281 8.815 1.00 38.69 135 GLU A CA 1
ATOM 1058 C C . GLU A 1 135 ? 17.288 35.982 9.386 1.00 38.69 135 GLU A C 1
ATOM 1060 O O . GLU A 1 135 ? 17.660 35.861 10.542 1.00 38.69 135 GLU A O 1
ATOM 1065 N N . ARG A 1 136 ? 17.572 35.0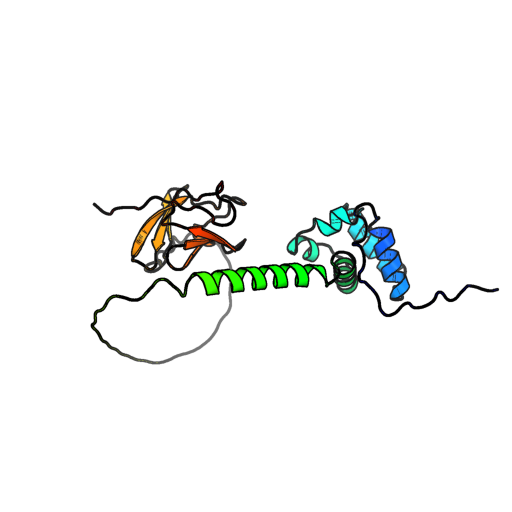80 8.417 1.00 44.03 136 ARG A N 1
ATOM 1066 C CA . ARG A 1 136 ? 18.769 34.228 8.168 1.00 44.03 136 ARG A CA 1
ATOM 1067 C C . ARG A 1 136 ? 19.447 33.471 9.330 1.00 44.03 136 ARG A C 1
ATOM 1069 O O . ARG A 1 136 ? 20.135 34.061 10.148 1.00 44.03 136 ARG A O 1
ATOM 1076 N N . SER A 1 137 ? 19.586 32.145 9.181 1.00 37.44 137 SER A N 1
ATOM 1077 C CA . SER A 1 137 ? 20.793 31.467 8.632 1.00 37.44 137 SER A CA 1
ATOM 1078 C C . SER A 1 137 ? 20.919 29.980 9.038 1.00 37.44 137 SER A C 1
ATOM 1080 O O . SER A 1 137 ? 20.260 29.486 9.944 1.00 37.44 137 SER A O 1
ATOM 1082 N N . ASN A 1 138 ? 21.738 29.283 8.248 1.00 39.59 138 ASN A N 1
ATOM 1083 C CA . ASN A 1 138 ? 22.147 27.873 8.196 1.00 39.59 138 ASN A CA 1
ATOM 1084 C C . ASN A 1 138 ? 22.449 27.098 9.511 1.00 39.59 138 ASN A C 1
ATOM 1086 O O . ASN A 1 138 ? 23.110 27.619 10.397 1.00 39.59 138 ASN A O 1
ATOM 1090 N N . VAL A 1 139 ? 22.055 25.804 9.491 1.00 42.38 139 VAL A N 1
ATOM 1091 C CA . VAL A 1 139 ? 22.693 24.522 9.952 1.00 42.38 139 VAL A CA 1
ATOM 1092 C C . VAL A 1 139 ? 23.983 24.568 10.813 1.00 42.38 139 VAL A C 1
ATOM 1094 O O . VAL A 1 139 ? 24.842 25.391 10.511 1.00 42.38 139 VAL A O 1
ATOM 1097 N N . PRO A 1 140 ? 24.239 23.615 11.762 1.00 47.41 140 PRO A N 1
ATOM 1098 C CA . PRO A 1 140 ? 24.230 22.161 11.499 1.00 47.41 140 PRO A CA 1
ATOM 1099 C C . PRO A 1 140 ? 23.854 21.178 12.634 1.00 47.41 140 PRO A C 1
ATOM 1101 O O . PRO A 1 140 ? 23.726 21.498 13.810 1.00 47.41 140 PRO A O 1
ATOM 1104 N N . SER A 1 141 ? 23.701 19.928 12.186 1.00 42.78 141 SER A N 1
ATOM 1105 C CA . SER A 1 141 ? 23.549 18.663 12.906 1.00 42.78 141 SER A CA 1
ATOM 1106 C C . SER A 1 141 ? 24.531 18.438 14.058 1.00 42.78 141 SER A C 1
ATOM 1108 O O . SER A 1 141 ? 25.731 18.634 13.893 1.00 42.78 141 SER A O 1
ATOM 1110 N N . GLY A 1 142 ? 24.045 17.842 15.152 1.00 32.47 142 GLY A N 1
ATOM 1111 C CA . GLY A 1 142 ? 24.925 17.220 16.143 1.00 32.47 142 GLY A CA 1
ATOM 1112 C C . GLY A 1 142 ? 24.277 16.925 17.490 1.00 32.47 142 GLY A C 1
ATOM 1113 O O . GLY A 1 142 ? 24.523 17.644 18.438 1.00 32.47 142 GLY A O 1
ATOM 1114 N N . MET A 1 143 ? 23.491 15.844 17.542 1.00 38.88 143 MET A N 1
ATOM 1115 C CA . MET A 1 143 ? 23.299 14.939 18.689 1.00 38.88 143 MET A CA 1
ATOM 1116 C C . MET A 1 143 ? 22.963 15.537 20.073 1.00 38.88 143 MET A C 1
ATOM 1118 O O . MET A 1 143 ? 23.800 16.128 20.738 1.00 38.88 143 MET A O 1
ATOM 1122 N N . THR A 1 144 ? 21.781 15.160 20.573 1.00 35.53 144 THR A N 1
ATOM 1123 C CA . THR A 1 144 ? 21.496 14.557 21.898 1.00 35.53 144 THR A CA 1
ATOM 1124 C C . THR A 1 144 ? 20.280 15.165 22.602 1.00 35.53 144 THR A C 1
ATOM 1126 O O . THR A 1 144 ? 20.126 16.372 22.702 1.00 35.53 144 THR A O 1
ATOM 1129 N N . ALA A 1 145 ? 19.411 14.252 23.052 1.00 43.19 145 ALA A N 1
ATOM 1130 C CA . ALA A 1 145 ? 18.476 14.366 24.167 1.00 43.19 145 ALA A CA 1
ATOM 1131 C C . ALA A 1 145 ? 17.755 15.711 24.371 1.00 43.19 145 ALA A C 1
ATOM 1133 O O . ALA A 1 145 ? 18.203 16.549 25.142 1.00 43.19 145 ALA A O 1
ATOM 1134 N N . LEU A 1 146 ? 16.542 15.825 23.826 1.00 36.09 146 LEU A N 1
ATOM 1135 C CA . LEU A 1 146 ? 15.501 16.634 24.453 1.00 36.09 146 LEU A CA 1
ATOM 1136 C C . LEU A 1 146 ? 14.181 15.866 24.436 1.00 36.09 146 LEU A C 1
ATOM 1138 O O . LEU A 1 146 ? 13.656 15.482 23.392 1.00 36.09 146 LEU A O 1
ATOM 1142 N N . LEU A 1 147 ? 13.701 15.599 25.646 1.00 48.44 147 LEU A N 1
ATOM 1143 C CA . LEU A 1 147 ? 12.319 15.278 25.947 1.00 48.44 147 LEU A CA 1
ATOM 1144 C C . LEU A 1 147 ? 11.486 16.468 25.455 1.00 48.44 147 LEU A C 1
ATOM 1146 O O . LEU A 1 147 ? 11.578 17.558 26.013 1.00 48.44 147 LEU A O 1
ATOM 1150 N N . ASP A 1 148 ? 10.746 16.281 24.363 1.00 38.66 148 ASP A N 1
ATOM 1151 C CA . ASP A 1 148 ? 9.951 17.347 23.753 1.00 38.66 148 ASP A CA 1
ATOM 1152 C C . ASP A 1 148 ? 8.667 17.566 24.572 1.00 38.66 148 ASP A C 1
ATOM 1154 O O . ASP A 1 148 ? 7.600 16.993 24.326 1.00 38.66 148 ASP A O 1
ATOM 1158 N N . GLU A 1 149 ? 8.807 18.399 25.603 1.00 50.41 149 GLU A N 1
ATOM 1159 C CA . GLU A 1 149 ? 7.744 19.102 26.321 1.00 50.41 149 GLU A CA 1
ATOM 1160 C C . GLU A 1 149 ? 7.040 20.110 25.397 1.00 50.41 149 GLU A C 1
ATOM 1162 O O . GLU A 1 149 ? 7.122 21.329 25.557 1.00 50.41 149 GLU A O 1
ATOM 1167 N N . LYS A 1 150 ? 6.301 19.610 24.404 1.00 42.69 150 LYS A N 1
ATOM 1168 C CA . LYS A 1 150 ? 5.365 20.442 23.640 1.00 42.69 150 LYS A CA 1
ATOM 1169 C C . LYS A 1 150 ? 4.247 19.612 23.035 1.00 42.69 150 LYS A C 1
ATOM 1171 O O . LYS A 1 150 ? 4.145 19.431 21.828 1.00 42.69 150 LYS A O 1
ATOM 1176 N N . ASN A 1 151 ? 3.357 19.110 23.892 1.00 44.38 151 ASN A N 1
ATOM 1177 C CA . ASN A 1 151 ? 2.160 18.443 23.395 1.00 44.38 151 ASN A CA 1
ATOM 1178 C C . ASN A 1 151 ? 0.870 18.746 24.161 1.00 44.38 151 ASN A C 1
ATOM 1180 O O . ASN A 1 151 ? 0.090 17.860 24.501 1.00 44.38 151 ASN A O 1
ATOM 1184 N N . LYS A 1 152 ? 0.602 20.036 24.378 1.00 39.56 152 LYS A N 1
ATOM 1185 C CA . LYS A 1 152 ? -0.766 20.514 24.610 1.00 39.56 152 LYS A CA 1
ATOM 1186 C C . LYS A 1 152 ? -1.492 20.565 23.260 1.00 39.56 152 LYS A C 1
ATOM 1188 O O . LYS A 1 152 ? -1.601 21.626 22.659 1.00 39.56 152 LYS A O 1
ATOM 1193 N N . GLY A 1 153 ? -1.909 19.407 22.745 1.00 53.91 153 GLY A N 1
ATOM 1194 C CA . GLY A 1 153 ? -2.753 19.352 21.546 1.00 53.91 153 GLY A CA 1
ATOM 1195 C C . GLY A 1 153 ? -2.771 18.040 20.765 1.00 53.91 153 GLY A C 1
ATOM 1196 O O . GLY A 1 153 ? -3.669 17.860 19.946 1.00 53.91 153 GLY A O 1
ATOM 1197 N N . SER A 1 154 ? -1.839 17.104 20.981 1.00 66.81 154 SER A N 1
ATOM 1198 C CA . SER A 1 154 ? -1.937 15.824 20.272 1.00 66.81 154 SER A CA 1
ATOM 1199 C C . SER A 1 154 ? -3.041 14.964 20.851 1.00 66.81 154 SER A C 1
ATOM 1201 O O . SER A 1 154 ? -2.985 14.533 22.000 1.00 66.81 154 SER A O 1
ATOM 1203 N N . SER A 1 155 ? -3.975 14.605 19.977 1.00 87.62 155 SER A N 1
ATOM 1204 C CA . SER A 1 155 ? -4.995 13.575 20.175 1.00 87.62 155 SER A CA 1
ATOM 1205 C C . SER A 1 155 ? -4.428 12.181 20.491 1.00 87.62 155 SER A C 1
ATOM 1207 O O . SER A 1 155 ? -5.197 11.236 20.619 1.00 87.62 155 SER A O 1
ATOM 1209 N N . ILE A 1 156 ? -3.103 12.010 20.566 1.00 92.38 156 ILE A N 1
ATOM 1210 C CA . ILE A 1 156 ? -2.418 10.744 20.833 1.00 92.38 156 ILE A CA 1
ATOM 1211 C C . ILE A 1 156 ? -1.302 10.998 21.852 1.00 92.38 156 ILE A C 1
ATOM 1213 O O . ILE A 1 156 ? -0.425 11.831 21.625 1.00 92.38 156 ILE A O 1
ATOM 1217 N N . GLN A 1 157 ? -1.323 10.255 22.955 1.00 92.25 157 GLN A N 1
ATOM 1218 C CA . GLN A 1 157 ? -0.319 10.270 24.016 1.00 92.25 157 GLN A CA 1
ATOM 1219 C C . GLN A 1 157 ? 0.172 8.843 24.271 1.00 92.25 157 GLN A C 1
ATOM 1221 O O . GLN A 1 157 ? -0.605 7.888 24.232 1.00 92.25 157 GLN A O 1
ATOM 1226 N N . ILE A 1 158 ? 1.467 8.681 24.534 1.00 93.00 158 ILE A N 1
ATOM 1227 C CA . ILE A 1 158 ? 2.035 7.379 24.900 1.00 93.00 158 ILE A CA 1
ATOM 1228 C C . ILE A 1 158 ? 1.750 7.149 26.387 1.00 93.00 158 ILE A C 1
ATOM 1230 O O . ILE A 1 158 ? 2.140 7.977 27.203 1.00 93.00 158 ILE A O 1
ATOM 1234 N N . MET A 1 159 ? 1.061 6.054 26.728 1.00 88.62 159 MET A N 1
ATOM 1235 C CA . MET A 1 159 ? 0.857 5.649 28.128 1.00 88.62 159 MET A CA 1
ATOM 1236 C C . MET A 1 159 ? 1.954 4.682 28.565 1.00 88.62 159 MET A C 1
ATOM 1238 O O . MET A 1 159 ? 2.699 4.957 29.496 1.00 88.62 159 MET A O 1
ATOM 1242 N N . ASP A 1 160 ? 2.075 3.575 27.834 1.00 88.94 160 ASP A N 1
ATOM 1243 C CA . ASP A 1 160 ? 2.995 2.476 28.114 1.00 88.94 160 ASP A CA 1
ATOM 1244 C C . ASP A 1 160 ? 3.825 2.173 26.856 1.00 88.94 160 ASP A C 1
ATOM 1246 O O . ASP A 1 160 ? 3.436 2.569 25.750 1.00 88.94 160 ASP A O 1
ATOM 1250 N N . PRO A 1 161 ? 4.905 1.371 26.947 1.00 91.81 161 PRO A N 1
ATOM 1251 C CA . PRO A 1 161 ? 5.628 0.901 25.764 1.00 91.81 161 PRO A CA 1
ATOM 1252 C C . PRO A 1 161 ? 4.723 0.233 24.716 1.00 91.81 161 PRO A C 1
ATOM 1254 O O . PRO A 1 161 ? 5.012 0.325 23.523 1.00 91.81 161 PRO A O 1
ATOM 1257 N N . SER A 1 162 ? 3.614 -0.375 25.154 1.00 93.50 162 SER A N 1
ATOM 1258 C CA . SER A 1 162 ? 2.672 -1.121 24.309 1.00 93.50 162 SER A CA 1
ATOM 1259 C C . SER A 1 162 ? 1.347 -0.406 24.032 1.00 93.50 162 SER A C 1
ATOM 1261 O O . SER A 1 162 ? 0.638 -0.831 23.121 1.00 93.50 162 SER A O 1
ATOM 1263 N N . HIS A 1 163 ? 0.998 0.659 24.763 1.00 95.00 163 HIS A N 1
ATOM 1264 C CA . HIS A 1 163 ? -0.334 1.272 24.690 1.00 95.00 163 HIS A CA 1
ATOM 1265 C C . HIS A 1 163 ? -0.297 2.794 24.544 1.00 95.00 163 HIS A C 1
ATOM 1267 O O . HIS A 1 163 ? 0.563 3.482 25.098 1.00 95.00 163 HIS A O 1
ATOM 1273 N N . LEU A 1 164 ? -1.294 3.319 23.835 1.00 95.38 164 LEU A N 1
ATOM 1274 C CA . LEU A 1 164 ? -1.516 4.742 23.602 1.00 95.38 164 LEU A CA 1
ATOM 1275 C C . LEU A 1 164 ? -2.863 5.173 24.174 1.00 95.38 164 LEU A C 1
ATOM 1277 O O . LEU A 1 164 ? -3.858 4.459 24.027 1.00 95.38 164 LEU A O 1
ATOM 1281 N N . ARG A 1 165 ? -2.900 6.380 24.735 1.00 95.25 165 ARG A N 1
ATOM 1282 C CA . ARG A 1 165 ? -4.128 7.128 24.995 1.00 95.25 165 ARG A CA 1
ATOM 1283 C C . ARG A 1 165 ? -4.468 7.938 23.756 1.00 95.25 165 ARG A C 1
ATOM 1285 O O . ARG A 1 165 ? -3.649 8.716 23.273 1.00 95.25 165 ARG A O 1
ATOM 1292 N N . VAL A 1 166 ? -5.680 7.771 23.255 1.00 95.25 166 VAL A N 1
ATOM 1293 C CA . VAL A 1 166 ? -6.181 8.457 22.067 1.00 95.25 166 VAL A CA 1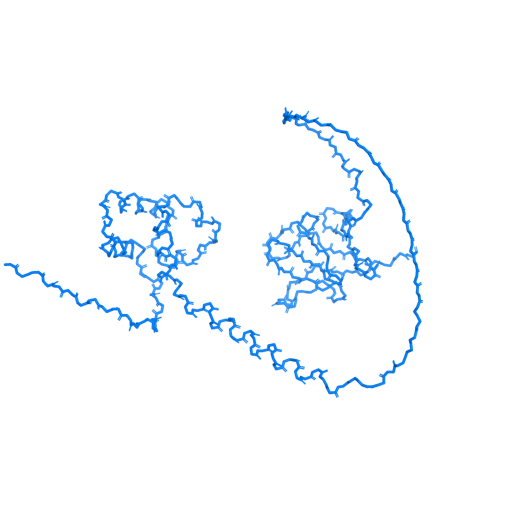
ATOM 1294 C C . VAL A 1 166 ? -7.416 9.254 22.451 1.00 95.25 166 VAL A C 1
ATOM 1296 O O . VAL A 1 166 ? -8.398 8.676 22.908 1.00 95.25 166 VAL A O 1
ATOM 1299 N N . GLN A 1 167 ? -7.371 10.569 22.266 1.00 94.62 167 GLN A N 1
ATOM 1300 C CA . GLN A 1 167 ? -8.507 11.457 22.477 1.00 94.62 167 GLN A CA 1
ATOM 1301 C C . GLN A 1 167 ? -9.204 11.725 21.143 1.00 94.62 167 GLN A C 1
ATOM 1303 O O . GLN A 1 167 ? -8.602 12.211 20.188 1.00 94.62 167 GLN A O 1
ATOM 1308 N N . THR A 1 168 ? -10.480 11.375 21.072 1.00 93.06 168 THR A N 1
ATOM 1309 C CA . THR A 1 168 ? -11.330 11.587 19.893 1.00 93.06 168 THR A CA 1
ATOM 1310 C C . THR A 1 168 ? -11.812 13.030 19.786 1.00 93.06 168 THR A C 1
ATOM 1312 O O . THR A 1 168 ? -11.713 13.808 20.733 1.00 93.06 168 THR A O 1
ATOM 1315 N N . ALA A 1 169 ? -12.378 13.391 18.630 1.00 89.81 169 ALA A N 1
ATOM 1316 C CA . ALA A 1 169 ? -12.966 14.719 18.432 1.00 89.81 169 ALA A CA 1
ATOM 1317 C C . ALA A 1 169 ? -14.176 14.986 19.349 1.00 89.81 169 ALA A C 1
ATOM 1319 O O . ALA A 1 169 ? -14.476 16.140 19.631 1.00 89.81 169 ALA A O 1
ATOM 1320 N N . SER A 1 170 ? -14.849 13.933 19.830 1.00 89.88 170 SER A N 1
ATOM 1321 C CA . SER A 1 170 ? -15.920 14.027 20.830 1.00 89.88 170 SER A CA 1
ATOM 1322 C C . SER A 1 170 ? -15.396 14.213 22.260 1.00 89.88 170 SER A C 1
ATOM 1324 O O . SER A 1 170 ? -16.187 14.331 23.189 1.00 89.88 170 SER A O 1
ATOM 1326 N N . GLY A 1 171 ? -14.072 14.233 22.457 1.00 89.94 171 GLY A N 1
ATOM 1327 C CA . GLY A 1 171 ? -13.428 14.374 23.764 1.00 89.94 171 GLY A CA 1
ATOM 1328 C C . GLY A 1 171 ? -13.241 13.056 24.520 1.00 89.94 171 GLY A C 1
ATOM 1329 O O . GLY A 1 171 ? -12.513 13.032 25.512 1.00 89.94 171 GLY A O 1
ATOM 1330 N N . GLN A 1 172 ? -13.815 11.949 24.037 1.00 92.44 172 GLN A N 1
ATOM 1331 C CA . GLN A 1 172 ? -13.652 10.636 24.661 1.00 92.44 172 GLN A CA 1
ATOM 1332 C C . GLN A 1 172 ? -12.216 10.128 24.519 1.00 92.44 172 GLN A C 1
ATOM 1334 O O . GLN A 1 172 ? -11.625 10.193 23.432 1.00 92.44 172 GLN A O 1
ATOM 1339 N N . CYS A 1 173 ? -11.679 9.584 25.610 1.00 94.50 173 CYS A N 1
ATOM 1340 C CA . CYS A 1 173 ? -10.347 8.999 25.662 1.00 94.50 173 CYS A CA 1
ATOM 1341 C C . CYS A 1 173 ? -10.415 7.475 25.575 1.00 94.50 173 CYS A C 1
ATOM 1343 O O . CYS A 1 173 ? -11.182 6.834 26.284 1.00 94.50 173 CYS A O 1
ATOM 1345 N N . TYR A 1 174 ? -9.560 6.889 24.747 1.00 95.56 174 TYR A N 1
ATOM 1346 C CA . TYR A 1 174 ? -9.456 5.446 24.567 1.00 95.56 174 TYR A CA 1
ATOM 1347 C C . TYR A 1 174 ? -8.023 4.986 24.811 1.00 95.56 174 TYR A C 1
ATOM 1349 O O . TYR A 1 174 ? -7.076 5.604 24.326 1.00 95.56 174 TYR A O 1
ATOM 1357 N N . LYS A 1 175 ? -7.857 3.868 25.514 1.00 95.62 175 LYS A N 1
ATOM 1358 C CA . LYS A 1 175 ? -6.619 3.091 25.534 1.00 95.62 175 LYS A CA 1
ATOM 1359 C C . LYS A 1 175 ? -6.599 2.195 24.305 1.00 95.62 175 LYS A C 1
ATOM 1361 O O . LYS A 1 175 ? -7.576 1.505 24.046 1.00 95.62 175 LYS A O 1
ATOM 1366 N N . THR A 1 176 ? -5.505 2.197 23.559 1.00 96.19 176 THR A N 1
ATOM 1367 C CA . THR A 1 176 ? -5.340 1.400 22.333 1.00 96.19 176 THR A CA 1
ATOM 1368 C C . THR A 1 176 ? -3.942 0.804 22.256 1.00 96.19 176 THR A C 1
ATOM 1370 O O . THR A 1 176 ? -3.021 1.302 22.904 1.00 96.19 176 THR A O 1
ATOM 1373 N N . ASP A 1 177 ? -3.764 -0.227 21.436 1.00 96.38 177 ASP A N 1
ATOM 1374 C CA . ASP A 1 177 ? -2.444 -0.769 21.121 1.00 96.38 177 ASP A CA 1
ATOM 1375 C C . ASP A 1 177 ? -1.593 0.251 20.351 1.00 96.38 177 ASP A C 1
ATOM 1377 O O . ASP A 1 177 ? -2.046 0.898 19.402 1.00 96.38 177 ASP A O 1
ATOM 1381 N N . ARG A 1 178 ? -0.313 0.352 20.715 1.00 95.88 178 ARG A N 1
ATOM 1382 C CA . ARG A 1 178 ? 0.639 1.263 20.068 1.00 95.88 178 ARG A CA 1
ATOM 1383 C C . ARG A 1 178 ? 0.943 0.891 18.629 1.00 95.88 178 ARG A C 1
ATOM 1385 O O . ARG A 1 178 ? 1.195 1.766 17.800 1.00 95.88 178 ARG A O 1
ATOM 1392 N N . TYR A 1 179 ? 0.946 -0.397 18.320 1.00 95.88 179 TYR A N 1
ATOM 1393 C CA . TYR A 1 179 ? 1.399 -0.882 17.030 1.00 95.88 179 TYR A CA 1
ATOM 1394 C C . TYR A 1 179 ? 0.236 -1.311 16.144 1.00 95.88 179 TYR A C 1
ATOM 1396 O O . TYR A 1 179 ? -0.629 -2.098 16.516 1.00 95.88 179 TYR A O 1
ATOM 1404 N N . CYS A 1 180 ? 0.253 -0.831 14.903 1.00 94.19 180 CYS A N 1
ATOM 1405 C CA . CYS A 1 180 ? -0.741 -1.191 13.906 1.00 94.19 180 CYS A CA 1
ATOM 1406 C C . CYS A 1 180 ? -0.664 -2.696 13.573 1.00 94.19 180 CYS A C 1
ATOM 1408 O O . CYS A 1 180 ? 0.380 -3.154 13.086 1.00 94.19 180 CYS A O 1
ATOM 1410 N N . PRO A 1 181 ? -1.774 -3.455 13.668 1.00 93.31 181 PRO A N 1
ATOM 1411 C CA . PRO A 1 181 ? -1.793 -4.914 13.529 1.00 93.31 181 PRO A CA 1
ATOM 1412 C C . PRO A 1 181 ? -1.563 -5.404 12.087 1.00 93.31 181 PRO A C 1
ATOM 1414 O O . PRO A 1 181 ? -1.608 -6.604 11.820 1.00 93.31 181 PRO A O 1
ATOM 1417 N N . HIS A 1 182 ? -1.335 -4.493 11.133 1.00 89.06 182 HIS A N 1
ATOM 1418 C CA . HIS A 1 182 ? -0.977 -4.822 9.752 1.00 89.06 182 HIS A CA 1
ATOM 1419 C C . HIS A 1 182 ? 0.522 -5.119 9.579 1.00 89.06 182 HIS A C 1
ATOM 1421 O O . HIS A 1 182 ? 0.873 -6.149 9.013 1.00 89.06 182 HIS A O 1
ATOM 1427 N N . LYS A 1 183 ? 1.400 -4.207 10.023 1.00 90.88 183 LYS A N 1
ATOM 1428 C CA . LYS A 1 183 ? 2.868 -4.303 9.864 1.00 90.88 183 LYS A CA 1
ATOM 1429 C C . LYS A 1 183 ? 3.636 -3.722 11.063 1.00 90.88 183 LYS A C 1
ATOM 1431 O O . LYS A 1 183 ? 4.706 -3.158 10.865 1.00 90.88 183 LYS A O 1
ATOM 1436 N N . GLN A 1 184 ? 3.056 -3.782 12.265 1.00 92.69 184 GLN A N 1
ATOM 1437 C CA . GLN A 1 184 ? 3.672 -3.313 13.516 1.00 92.69 184 GLN A CA 1
ATOM 1438 C C . GLN A 1 184 ? 4.199 -1.869 13.427 1.00 92.69 184 GLN A C 1
ATOM 1440 O O . GLN A 1 184 ? 5.313 -1.548 13.820 1.00 92.69 184 GLN A O 1
ATOM 1445 N N . VAL A 1 185 ? 3.404 -0.987 12.818 1.00 93.19 185 VAL A N 1
ATOM 1446 C CA . VAL A 1 185 ? 3.777 0.423 12.625 1.00 93.19 185 VAL A CA 1
ATOM 1447 C C . VAL A 1 185 ? 3.408 1.195 13.877 1.00 93.19 185 VAL A C 1
ATOM 1449 O O . VAL A 1 185 ? 2.266 1.080 14.311 1.00 93.19 185 VAL A O 1
ATOM 1452 N N . ASP A 1 186 ? 4.327 2.002 14.396 1.00 95.06 186 ASP A N 1
ATOM 1453 C CA . ASP A 1 186 ? 4.070 2.843 15.564 1.00 95.06 186 ASP A CA 1
ATOM 1454 C C . ASP A 1 186 ? 3.000 3.907 15.262 1.00 95.06 186 ASP A C 1
ATOM 1456 O O . ASP A 1 186 ? 3.166 4.770 14.393 1.00 95.06 186 ASP A O 1
ATOM 1460 N N . LEU A 1 187 ? 1.871 3.816 15.962 1.00 94.31 187 LEU A N 1
ATOM 1461 C CA . LEU A 1 187 ? 0.750 4.740 15.839 1.00 94.31 187 LEU A CA 1
ATOM 1462 C C . LEU A 1 187 ? 0.970 6.028 16.633 1.00 94.31 187 LEU A C 1
ATOM 1464 O O . LEU A 1 187 ? 0.302 7.010 16.330 1.00 94.31 187 LEU A O 1
ATOM 1468 N N . ALA A 1 188 ? 1.936 6.083 17.555 1.00 94.06 188 ALA A N 1
ATOM 1469 C CA . ALA A 1 188 ? 2.279 7.331 18.238 1.00 94.06 188 ALA A CA 1
ATOM 1470 C C . ALA A 1 188 ? 2.797 8.384 17.247 1.00 94.06 188 ALA A C 1
ATOM 1472 O O . ALA A 1 188 ? 2.462 9.558 17.337 1.00 94.06 188 ALA A O 1
ATOM 1473 N N . THR A 1 189 ? 3.587 7.947 16.262 1.00 92.62 189 THR A N 1
ATOM 1474 C CA . THR A 1 189 ? 4.201 8.822 15.250 1.00 92.62 189 THR A CA 1
ATOM 1475 C C . THR A 1 189 ? 3.469 8.823 13.912 1.00 92.62 189 THR A C 1
ATOM 1477 O O . THR A 1 189 ? 3.584 9.780 13.148 1.00 92.62 189 THR A O 1
ATOM 1480 N N . LYS A 1 190 ? 2.755 7.742 13.569 1.00 92.69 190 LYS A N 1
ATOM 1481 C CA . LYS A 1 190 ? 2.070 7.595 12.270 1.00 92.69 190 LYS A CA 1
ATOM 1482 C C . LYS A 1 190 ? 0.549 7.498 12.380 1.00 92.69 190 LYS A C 1
ATOM 1484 O O . LYS A 1 190 ? -0.103 7.285 11.352 1.00 92.69 190 LYS A O 1
ATOM 1489 N N . GLY A 1 191 ? -0.012 7.613 13.577 1.00 93.62 191 GLY A N 1
ATOM 1490 C CA . GLY A 1 191 ? -1.450 7.660 13.812 1.00 93.62 191 GLY A CA 1
ATOM 1491 C C . GLY A 1 191 ? -2.003 9.069 13.623 1.00 93.62 191 GLY A C 1
ATOM 1492 O O . GLY A 1 191 ? -1.354 10.052 13.958 1.00 93.62 191 GLY A O 1
ATOM 1493 N N . VAL A 1 192 ? -3.208 9.160 13.070 1.00 94.88 192 VAL A N 1
ATOM 1494 C CA . VAL A 1 192 ? -3.995 10.396 12.994 1.00 94.88 192 VAL A CA 1
ATOM 1495 C C . VAL A 1 192 ? -5.417 10.071 13.425 1.00 94.88 192 VAL A C 1
ATOM 1497 O O . VAL A 1 192 ? -6.004 9.110 12.927 1.00 94.88 192 VAL A O 1
ATOM 1500 N N . VAL A 1 193 ? -5.972 10.865 14.334 1.00 95.00 193 VAL A N 1
ATOM 1501 C CA . VAL A 1 193 ? -7.360 10.726 14.785 1.00 95.00 193 VAL A CA 1
ATOM 1502 C C . VAL A 1 193 ? -8.271 11.527 13.859 1.00 95.00 193 VAL A C 1
ATOM 1504 O O . VAL A 1 193 ? -8.005 12.691 13.570 1.00 95.00 193 VAL A O 1
ATOM 1507 N N . GLN A 1 194 ? -9.338 10.902 13.365 1.00 93.19 194 GLN A N 1
ATOM 1508 C CA . GLN A 1 194 ? -10.373 11.543 12.554 1.00 93.19 194 GLN A CA 1
ATOM 1509 C C . GLN A 1 194 ? -11.749 11.170 13.107 1.00 93.19 194 GLN A C 1
ATOM 1511 O O . GLN A 1 194 ? -12.232 10.056 12.891 1.00 93.19 194 GLN A O 1
ATOM 1516 N N . GLY A 1 195 ? -12.377 12.101 13.828 1.00 93.12 195 GLY A N 1
ATOM 1517 C CA . GLY A 1 195 ? -13.626 11.838 14.542 1.00 93.12 195 GLY A CA 1
ATOM 1518 C C . GLY A 1 195 ? -13.411 10.794 15.638 1.00 93.12 195 GLY A C 1
ATOM 1519 O O . GLY A 1 195 ? -12.659 11.032 16.581 1.00 93.12 195 GLY A O 1
ATOM 1520 N N . GLU A 1 196 ? -14.032 9.629 15.460 1.00 93.69 196 GLU A N 1
ATOM 1521 C CA . GLU A 1 196 ? -13.959 8.468 16.362 1.00 93.69 196 GLU A CA 1
ATOM 1522 C C . GLU A 1 196 ? -13.084 7.329 15.811 1.00 93.69 196 GLU A C 1
ATOM 1524 O O . GLU A 1 196 ? -13.105 6.1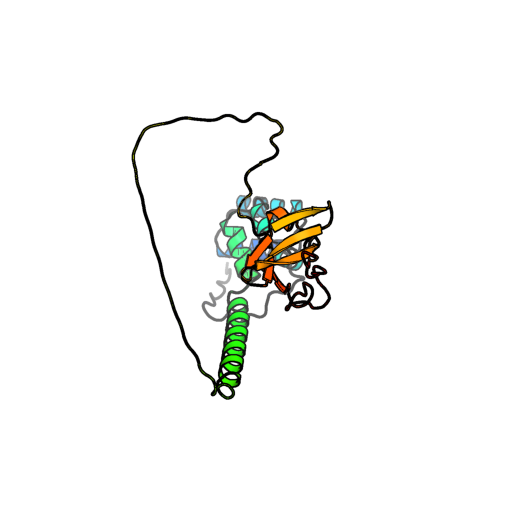98 16.298 1.00 93.69 196 GLU A O 1
ATOM 1529 N N . GLN A 1 197 ? -12.321 7.599 14.750 1.00 94.94 197 GLN A N 1
ATOM 1530 C CA . GLN A 1 197 ? -11.444 6.614 14.130 1.00 94.94 197 GLN A CA 1
ATOM 1531 C C . GLN A 1 197 ? -9.978 7.004 14.284 1.00 94.94 197 GLN A C 1
ATOM 1533 O O . GLN A 1 197 ? -9.599 8.150 14.043 1.00 94.94 197 GLN A O 1
ATOM 1538 N N . LEU A 1 198 ? -9.134 6.019 14.589 1.00 95.25 198 LEU A N 1
ATOM 1539 C CA . LEU A 1 198 ? -7.684 6.148 14.488 1.00 95.25 198 LEU A CA 1
ATOM 1540 C C . LEU A 1 198 ? -7.217 5.613 13.133 1.00 95.25 198 LEU A C 1
ATOM 1542 O O . LEU A 1 198 ? -7.562 4.500 12.733 1.00 95.25 198 LEU A O 1
ATOM 1546 N N . ILE A 1 199 ? -6.423 6.399 12.410 1.00 95.06 199 ILE A N 1
ATOM 1547 C CA . ILE A 1 199 ? -5.947 6.067 11.068 1.00 95.06 199 ILE A CA 1
ATOM 1548 C C . ILE A 1 199 ? -4.429 5.931 11.066 1.00 95.06 199 ILE A C 1
ATOM 1550 O O . ILE A 1 199 ? -3.698 6.855 11.407 1.00 95.06 199 ILE A O 1
ATOM 1554 N N . CYS A 1 200 ? -3.940 4.788 10.592 1.00 94.88 200 CYS A N 1
ATOM 1555 C CA . CYS A 1 200 ? -2.525 4.590 10.302 1.00 94.88 200 CYS A CA 1
ATOM 1556 C C . CYS A 1 200 ? -2.176 5.216 8.944 1.00 94.88 200 CYS A C 1
ATOM 1558 O O . CYS A 1 200 ? -2.553 4.681 7.896 1.00 94.88 200 CYS A O 1
ATOM 1560 N N . THR A 1 201 ? -1.399 6.298 8.941 1.00 93.75 201 THR A N 1
ATOM 1561 C CA . THR A 1 201 ? -1.018 7.046 7.723 1.00 93.75 201 THR A CA 1
ATOM 1562 C C . THR A 1 201 ? -0.154 6.248 6.744 1.00 93.75 201 THR A C 1
ATOM 1564 O O . THR A 1 201 ? -0.202 6.492 5.543 1.00 93.75 201 THR A O 1
ATOM 1567 N N . LYS A 1 202 ? 0.586 5.232 7.211 1.00 91.69 202 LYS A N 1
ATOM 1568 C CA . LYS A 1 202 ? 1.466 4.422 6.345 1.00 91.69 202 LYS A CA 1
ATOM 1569 C C . LYS A 1 202 ? 0.700 3.565 5.331 1.00 91.69 202 LYS A C 1
ATOM 1571 O O . LYS A 1 202 ? 1.150 3.390 4.205 1.00 91.69 202 LYS A O 1
ATOM 1576 N N . HIS A 1 203 ? -0.434 2.991 5.733 1.00 88.94 203 HIS A N 1
ATOM 1577 C CA . HIS A 1 203 ? -1.214 2.070 4.887 1.00 88.94 203 HIS A CA 1
ATOM 1578 C C . HIS A 1 203 ? -2.683 2.473 4.744 1.00 88.94 203 HIS A C 1
ATOM 1580 O O . HIS A 1 203 ? -3.459 1.758 4.107 1.00 88.94 203 HIS A O 1
ATOM 1586 N N . ASN A 1 204 ? -3.072 3.596 5.346 1.00 92.50 204 ASN A N 1
ATOM 1587 C CA . ASN A 1 204 ? -4.422 4.137 5.315 1.00 92.50 204 ASN A CA 1
ATOM 1588 C C . ASN A 1 204 ? -5.482 3.149 5.851 1.00 92.50 204 ASN A C 1
ATOM 1590 O O . ASN A 1 204 ? -6.567 2.989 5.275 1.00 92.50 204 ASN A O 1
ATOM 1594 N N . TRP A 1 205 ? -5.126 2.434 6.924 1.00 93.00 205 TRP A N 1
ATOM 1595 C CA . TRP A 1 205 ? -6.046 1.588 7.690 1.00 93.00 205 TRP A CA 1
ATOM 1596 C C . TRP A 1 205 ? -6.699 2.431 8.772 1.00 93.00 205 TRP A C 1
ATOM 1598 O O . TRP A 1 205 ? -5.985 3.096 9.519 1.00 93.00 205 TRP A O 1
ATOM 1608 N N . SER A 1 206 ? -8.027 2.396 8.829 1.00 94.25 206 SER A N 1
ATOM 1609 C CA . SER A 1 206 ? -8.806 3.019 9.890 1.00 94.25 206 SER A CA 1
ATOM 1610 C C . SER A 1 206 ? -9.270 1.968 10.890 1.00 94.25 206 SER A C 1
ATOM 1612 O O . SER A 1 206 ? -9.536 0.818 10.519 1.00 94.25 206 SER A O 1
ATOM 1614 N N . PHE A 1 207 ? -9.346 2.385 12.143 1.00 95.81 207 PHE A N 1
ATOM 1615 C CA . PHE A 1 207 ? -9.756 1.586 13.283 1.00 95.81 207 PHE A CA 1
ATOM 1616 C C . PHE A 1 207 ? -10.824 2.367 14.034 1.00 95.81 207 PHE A C 1
ATOM 1618 O O . PHE A 1 207 ? -10.610 3.528 14.375 1.00 95.81 207 PHE A O 1
ATOM 1625 N N . ASP A 1 208 ? -11.979 1.747 14.224 1.00 95.25 208 ASP A N 1
ATOM 1626 C CA . ASP A 1 208 ? -13.131 2.344 14.894 1.00 95.25 208 ASP A CA 1
ATOM 1627 C C . ASP A 1 208 ? -12.965 2.207 16.409 1.00 95.25 208 ASP A C 1
ATOM 1629 O O . ASP A 1 208 ? -12.995 1.088 16.920 1.00 95.25 208 ASP A O 1
ATOM 1633 N N . LEU A 1 209 ? -12.733 3.321 17.110 1.00 94.88 209 LEU A N 1
ATOM 1634 C CA . LEU A 1 209 ? -12.423 3.315 18.542 1.00 94.88 209 LEU A CA 1
ATOM 1635 C C . LEU A 1 209 ? -13.645 2.949 19.391 1.00 94.88 209 LEU A C 1
ATOM 1637 O O . LEU A 1 209 ? -13.495 2.218 20.367 1.00 94.88 209 LEU A O 1
ATOM 1641 N N . VAL A 1 210 ? -14.847 3.352 18.965 1.00 93.38 210 VAL A N 1
ATOM 1642 C CA . VAL A 1 210 ? -16.114 3.002 19.632 1.00 93.38 210 VAL A CA 1
ATOM 1643 C C . VAL A 1 210 ? -16.353 1.499 19.562 1.00 93.38 210 VAL A C 1
ATOM 1645 O O . VAL A 1 210 ? -16.780 0.869 20.527 1.00 93.38 210 VAL A O 1
ATOM 1648 N N . ARG A 1 211 ? -16.024 0.883 18.423 1.00 91.50 211 ARG A N 1
ATOM 1649 C CA . ARG A 1 211 ? -16.157 -0.564 18.214 1.00 91.50 211 ARG A CA 1
ATOM 1650 C C . ARG A 1 211 ? -14.892 -1.332 18.593 1.00 91.50 211 ARG A C 1
ATOM 1652 O O . ARG A 1 211 ? -14.493 -2.258 17.884 1.00 91.50 211 ARG A O 1
ATOM 1659 N N . GLY A 1 212 ? -14.241 -0.945 19.684 1.00 92.31 212 GLY A N 1
ATOM 1660 C CA . GLY A 1 212 ? -13.118 -1.688 20.254 1.00 92.31 212 GLY A CA 1
ATOM 1661 C C . GLY A 1 212 ? -11.842 -1.681 19.408 1.00 92.31 212 GLY A C 1
ATOM 1662 O O . GLY A 1 212 ? -11.000 -2.563 19.550 1.00 92.31 212 GLY A O 1
ATOM 1663 N N . GLY A 1 213 ? -11.685 -0.722 18.493 1.00 92.69 213 GLY A N 1
ATOM 1664 C CA . GLY A 1 213 ? -10.522 -0.595 17.613 1.00 92.69 213 GLY A CA 1
ATOM 1665 C C . GLY A 1 213 ? -10.587 -1.474 16.363 1.00 92.69 213 GLY A C 1
ATOM 1666 O O . GLY A 1 213 ? -9.555 -1.707 15.730 1.00 92.69 213 GLY A O 1
ATOM 1667 N N . MET A 1 214 ? -11.761 -1.992 15.992 1.00 93.12 214 MET A N 1
ATOM 1668 C CA . MET A 1 214 ? -11.900 -2.913 14.861 1.00 93.12 214 MET A CA 1
ATOM 1669 C C . MET A 1 214 ? -11.678 -2.228 13.507 1.00 93.12 214 MET A C 1
ATOM 1671 O O . MET A 1 214 ? -12.193 -1.142 13.231 1.00 93.12 214 MET A O 1
ATOM 1675 N N . CYS A 1 215 ? -10.959 -2.905 12.605 1.00 91.38 215 CYS A N 1
ATOM 1676 C CA . CYS A 1 215 ? -10.818 -2.439 11.230 1.00 91.38 215 CYS A CA 1
ATOM 1677 C C . CYS A 1 215 ? -12.037 -2.852 10.379 1.00 91.38 215 CYS A C 1
ATOM 1679 O O . CYS A 1 215 ? -12.281 -4.050 10.200 1.00 91.38 215 CYS A O 1
ATOM 1681 N N . PRO A 1 216 ? -12.750 -1.915 9.721 1.00 85.94 216 PRO A N 1
ATOM 1682 C CA . PRO A 1 216 ? -13.928 -2.242 8.914 1.00 85.94 216 PRO A CA 1
ATOM 1683 C C . PRO A 1 216 ? -13.598 -3.094 7.680 1.00 85.94 216 PRO A C 1
ATOM 1685 O O . PRO A 1 216 ? -14.471 -3.760 7.130 1.00 85.94 216 PRO A O 1
ATOM 1688 N N . LYS A 1 217 ? -12.340 -3.078 7.217 1.00 83.88 217 LYS A N 1
ATOM 1689 C CA . LYS A 1 217 ? -11.886 -3.888 6.076 1.00 83.88 217 LYS A CA 1
ATOM 1690 C C . LYS A 1 217 ? -11.499 -5.313 6.471 1.00 83.88 217 LYS A C 1
ATOM 1692 O O . LYS A 1 217 ? -11.508 -6.185 5.606 1.00 83.88 217 LYS A O 1
ATOM 1697 N N . ARG A 1 218 ? -11.083 -5.536 7.722 1.00 84.38 218 ARG A N 1
ATOM 1698 C CA . ARG A 1 218 ? -10.596 -6.829 8.224 1.00 84.38 218 ARG A CA 1
ATOM 1699 C C . ARG A 1 218 ? -10.963 -6.977 9.706 1.00 84.38 218 ARG A C 1
ATOM 1701 O O . ARG A 1 218 ? -10.192 -6.513 10.541 1.00 84.38 218 ARG A O 1
ATOM 1708 N N . PRO A 1 219 ? -12.081 -7.646 10.035 1.00 81.00 219 PRO A N 1
ATOM 1709 C CA . PRO A 1 219 ? -12.566 -7.730 11.414 1.00 81.00 219 PRO A CA 1
ATOM 1710 C C . PRO A 1 219 ? -11.584 -8.438 12.363 1.00 81.00 219 PRO A C 1
ATOM 1712 O O . PRO A 1 219 ? -11.490 -8.061 13.521 1.00 81.00 219 PRO A O 1
ATOM 1715 N N . ASN A 1 220 ? -10.759 -9.371 11.868 1.00 85.69 220 ASN A N 1
ATOM 1716 C CA . ASN A 1 220 ? -9.756 -10.083 12.682 1.00 85.69 220 ASN A CA 1
ATOM 1717 C C . ASN A 1 220 ? -8.508 -9.244 13.032 1.00 85.69 220 ASN A C 1
ATOM 1719 O O . ASN A 1 220 ? -7.504 -9.786 13.490 1.00 85.69 220 ASN A O 1
ATOM 1723 N N . ARG A 1 221 ? -8.497 -7.941 12.736 1.00 88.06 221 ARG A N 1
ATOM 1724 C CA . ARG A 1 221 ? -7.390 -7.035 13.060 1.00 88.06 221 ARG A CA 1
ATOM 1725 C C . ARG A 1 221 ? -7.966 -5.835 13.805 1.00 88.06 221 ARG A C 1
ATOM 1727 O O . ARG A 1 221 ? -8.676 -5.023 13.211 1.00 88.06 221 ARG A O 1
ATOM 1734 N N . THR A 1 222 ? -7.647 -5.747 15.090 1.00 93.50 222 THR A N 1
ATOM 1735 C CA . THR A 1 222 ? -8.135 -4.719 16.011 1.00 93.50 222 THR A CA 1
ATOM 1736 C C . THR A 1 222 ? -6.973 -4.056 16.754 1.00 93.50 222 THR A C 1
ATOM 1738 O O . THR A 1 222 ? -5.878 -4.617 16.786 1.00 93.50 222 THR A O 1
ATOM 1741 N N . LEU A 1 223 ? -7.212 -2.861 17.295 1.00 94.06 223 LEU A N 1
ATOM 1742 C CA . LEU A 1 223 ? -6.314 -2.139 18.206 1.00 94.06 223 LEU A CA 1
ATOM 1743 C C . LEU A 1 223 ? -6.684 -2.300 19.684 1.00 94.06 223 LEU A C 1
ATOM 1745 O O . LEU A 1 223 ? -6.154 -1.562 20.511 1.00 94.06 223 LEU A O 1
ATOM 1749 N N . ASN A 1 224 ? -7.626 -3.197 19.997 1.00 94.12 224 ASN A N 1
ATOM 1750 C CA . ASN A 1 224 ? -8.104 -3.439 21.360 1.00 94.12 224 ASN A CA 1
ATOM 1751 C C . ASN A 1 224 ? -8.461 -2.131 22.086 1.00 94.12 224 ASN A C 1
ATOM 1753 O O . ASN A 1 224 ? -8.028 -1.887 23.210 1.00 94.12 224 ASN A O 1
ATOM 1757 N N . ALA A 1 225 ? -9.215 -1.261 21.406 1.00 94.88 225 ALA A N 1
ATOM 1758 C CA . ALA A 1 225 ? -9.584 0.027 21.970 1.00 94.88 225 ALA A CA 1
ATOM 1759 C C . ALA A 1 225 ? -10.520 -0.176 23.165 1.00 94.88 225 ALA A C 1
ATOM 1761 O O . ALA A 1 225 ? -11.543 -0.848 23.054 1.00 94.88 225 ALA A O 1
ATOM 1762 N N . CYS A 1 226 ? -10.178 0.420 24.297 1.00 94.56 226 CYS A N 1
ATOM 1763 C CA . CYS A 1 226 ? -10.982 0.400 25.508 1.00 94.56 226 CYS A CA 1
ATOM 1764 C C . CYS A 1 226 ? -11.224 1.839 25.954 1.00 94.56 226 CYS A C 1
ATOM 1766 O O . CYS A 1 226 ? -10.278 2.625 26.011 1.00 94.56 226 CYS A O 1
ATOM 1768 N N . LEU A 1 227 ? -12.477 2.194 26.235 1.00 95.19 227 LEU A N 1
ATOM 1769 C CA . LEU A 1 227 ? -12.817 3.521 26.741 1.00 95.19 227 LEU A CA 1
ATOM 1770 C C . LEU A 1 227 ? -12.157 3.719 28.114 1.00 95.19 227 LEU A C 1
ATOM 1772 O O . LEU A 1 227 ? -12.292 2.879 29.002 1.00 95.19 227 LEU A O 1
ATOM 1776 N N . LEU A 1 228 ? -11.426 4.819 28.272 1.00 92.88 228 LEU A N 1
ATOM 1777 C CA . LEU A 1 228 ? -10.884 5.245 29.554 1.00 92.88 228 LEU A CA 1
ATOM 1778 C C . LEU A 1 228 ? -11.908 6.169 30.206 1.00 92.88 228 LEU A C 1
ATOM 1780 O O . LEU A 1 228 ? -12.131 7.276 29.721 1.00 92.88 228 LEU A O 1
ATOM 1784 N N . ASN A 1 229 ? -12.515 5.706 31.295 1.00 86.44 229 ASN A N 1
ATOM 1785 C CA . ASN A 1 229 ? -13.288 6.572 32.173 1.00 86.44 229 ASN A CA 1
ATOM 1786 C C . ASN A 1 229 ? -12.323 7.212 33.175 1.00 86.44 229 ASN A C 1
ATOM 1788 O O . ASN A 1 229 ? -11.666 6.498 33.935 1.00 86.44 229 ASN A O 1
ATOM 1792 N N . ASP A 1 230 ? -12.231 8.539 33.158 1.00 65.12 230 ASP A N 1
ATOM 1793 C CA . ASP A 1 230 ? -11.637 9.310 34.248 1.00 65.12 230 ASP A CA 1
ATOM 1794 C C . ASP A 1 230 ? -12.633 9.237 35.429 1.00 65.12 230 ASP A C 1
ATOM 1796 O O . ASP A 1 230 ? -13.739 9.772 35.334 1.00 65.12 230 ASP A O 1
ATOM 1800 N N . TRP A 1 231 ? -12.301 8.465 36.468 1.00 50.31 231 TRP A N 1
ATOM 1801 C CA . TRP A 1 231 ? -13.089 8.323 37.702 1.00 50.31 231 TRP A CA 1
ATOM 1802 C C . TRP A 1 231 ? -12.546 9.231 38.802 1.00 50.31 231 TRP A C 1
ATOM 1804 O O . TRP A 1 231 ? -11.318 9.481 38.805 1.00 50.31 231 TRP A O 1
#

Organism: NCBI:txid1907219